Protein AF-A0A840UMP0-F1 (afdb_monomer)

Radius of gyration: 115.58 Å; Cα contacts (8 Å, |Δi|>4): 15; chains: 1; bounding box: 191×64×321 Å

InterPro domains:
  IPR007793 DivIVA [PF05103] (3-54)
  IPR007793 DivIVA [PF05103] (141-253)
  IPR007793 DivIVA [PTHR35794] (1-149)
  IPR019933 DivIVA domain [TIGR03544] (3-36)

Secondary structure (DSSP, 8-state):
----HHHHHT----EETTEE-HHHHHHHHHHHHHHHHHHHHHHHHHHHHHHHHHHHHHHHHHHHHHHHHHHHHHHHHHHHHHHHHHHHHHHHHHHHHHHHHHHHHHHHHHHHHHHHHHHHHHHHHHHHHHHHHHHHHHHHHHHHHHHHHHHHHHHHHHHHHHHHHHHHHHHHHHHHHHHHHHHHHHHHHHHHHHHHHHHHHHHHHHHHHHHHHHHHHHHHHHHHHHHHHHHHHHHHHHHHHHHHHHHHHHHHHHHHHHHHHHHTT-----------------------------------------

Organism: NCBI:txid1506996

Solvent-accessible surface area (backbone atoms only — not comparable to full-atom values): 17639 Å² total; per-residue (Å²): 134,82,84,44,77,64,58,64,71,70,64,83,76,61,75,47,100,92,43,66,36,65,66,60,55,47,54,50,49,51,50,51,48,51,53,50,46,53,52,50,51,48,52,51,51,53,49,52,49,51,52,52,52,50,52,50,50,51,51,52,50,55,50,49,54,51,48,53,51,50,53,48,52,55,48,52,51,51,50,51,52,48,56,53,48,52,53,50,53,51,52,52,50,51,50,52,51,51,51,53,50,54,50,54,50,50,55,49,52,51,52,52,52,52,53,51,49,55,50,49,55,52,50,51,53,49,51,52,54,51,50,51,51,51,53,50,52,52,50,54,52,50,53,55,49,52,51,51,52,49,53,51,50,50,53,52,50,52,53,49,53,50,52,52,52,51,50,55,51,50,53,52,51,51,49,50,52,53,49,53,52,49,51,51,52,51,50,52,50,50,50,53,51,50,50,51,51,50,52,51,50,50,49,49,50,54,50,52,50,49,51,50,51,49,51,52,49,50,53,51,49,52,51,50,50,52,51,50,53,51,60,60,44,49,58,58,52,50,50,52,52,51,50,49,53,49,50,54,49,49,54,50,47,53,52,52,50,50,53,52,59,62,62,76,73,70,85,89,90,85,88,84,89,80,89,80,88,84,93,78,85,90,85,88,84,82,83,88,78,92,83,82,86,86,82,88,88,80,86,80,88,81,88,84,90,134

pLDDT: mean 83.02, std 19.28, range [27.09, 97.12]

Mean predicted aligned error: 19.84 Å

Foldseek 3Di:
DADDPVNVVVDDFDADDPGGDPVRVVVVVVVVVVRVVVVVVVVVVVVVVVVVVVVVVVVVVVVVVVVVVVVVVVVVVVVVVVVVVVVVVVVVVVVVVVVVVVVVVVVVVVVVVVVVVVVVVVVVVVVVVVVVVVVVVVVVVVVVVVVVVVVVVVVVVVVVVVVVVVVVVVVVVVVVVVVVVVVVVVVVVVVVVVVVVVVVVVVVCVVVVVVVVVVVVVVVVVVVVVVVVVVVVVVVVVVVVVVVVVVVVVVVVVVVVVVVVVVVPDDDDDDDDDDDDDPPDPDDDDDDDDDDDDDDDDDDDDDDDD

Sequence (306 aa):
MSMTPQVIKDQEFQIKFRGYDAIEVKAYLDLLAEEFFELYEQNRVLAEDIEGLTVEKQTLESEREKLEKEIKSLRDELQQARTGAERKDDDLAALQQEIKELKSQLDGSRKETDLAKEVVDAVERRMKSEQEKAAMRLREEVEAVESRVAEEREQSGQLRLENEQLRQRLELLEQQHQELKKDEMDFKTAIVAAQKFSEDLRRRVEEETAELMEKARQDVELFRRKAHEELARLPIEIERLQNRRVEVREELKSLLSTYLQQLDTFPGSKDSESEGDLMELYQTIQLPDVGALPSEEIDTLNPDLS

Structure (mmCIF, N/CA/C/O backbone):
data_AF-A0A840UMP0-F1
#
_entry.id   AF-A0A840UMP0-F1
#
loop_
_atom_site.group_PDB
_atom_site.id
_atom_site.type_symbol
_atom_site.label_atom_id
_atom_site.label_alt_id
_atom_site.label_comp_id
_atom_site.label_asym_id
_atom_site.label_entity_id
_atom_site.label_seq_id
_atom_site.pdbx_PDB_ins_code
_atom_site.Cartn_x
_atom_site.Cartn_y
_atom_site.Cartn_z
_atom_site.occupancy
_atom_site.B_iso_or_equiv
_atom_site.auth_seq_id
_atom_site.auth_comp_id
_atom_site.auth_asym_id
_atom_site.auth_atom_id
_atom_site.pdbx_PDB_model_num
ATOM 1 N N . MET A 1 1 ? 83.687 7.058 -114.836 1.00 47.53 1 MET A N 1
ATOM 2 C CA . MET A 1 1 ? 83.761 8.522 -115.026 1.00 47.53 1 MET A CA 1
ATOM 3 C C . MET A 1 1 ? 82.692 8.836 -116.039 1.00 47.53 1 MET A C 1
ATOM 5 O O . MET A 1 1 ? 82.797 8.305 -117.126 1.00 47.53 1 MET A O 1
ATOM 9 N N . SER A 1 2 ? 81.653 9.568 -115.655 1.00 56.91 2 SER A N 1
ATOM 10 C CA . SER A 1 2 ? 80.465 9.772 -116.486 1.00 56.91 2 SER A CA 1
ATOM 11 C C . SER A 1 2 ? 80.734 10.793 -117.594 1.00 56.91 2 SER A C 1
ATOM 13 O O . SER A 1 2 ? 81.095 11.936 -117.283 1.00 56.91 2 SER A O 1
ATOM 15 N N . MET A 1 3 ? 80.533 10.406 -118.853 1.00 67.62 3 MET A N 1
ATOM 16 C CA . MET A 1 3 ? 80.271 11.299 -119.978 1.00 67.62 3 MET A CA 1
ATOM 17 C C . MET A 1 3 ? 79.196 12.294 -119.572 1.00 67.62 3 MET A C 1
ATOM 19 O O . MET A 1 3 ? 78.001 12.015 -119.493 1.00 67.62 3 MET A O 1
ATOM 23 N N . THR A 1 4 ? 79.638 13.512 -119.298 1.00 76.75 4 THR A N 1
ATOM 24 C CA . THR A 1 4 ? 78.706 14.617 -119.144 1.00 76.75 4 THR A CA 1
ATOM 25 C C . THR A 1 4 ? 78.211 15.032 -120.529 1.00 76.75 4 THR A C 1
ATOM 27 O O . THR A 1 4 ? 78.958 14.919 -121.506 1.00 76.75 4 THR A O 1
ATOM 30 N N . PRO A 1 5 ? 76.995 15.596 -120.638 1.00 78.56 5 PRO A N 1
ATOM 31 C CA . PRO A 1 5 ? 76.496 16.162 -121.894 1.00 78.56 5 PRO A CA 1
ATOM 32 C C . PRO A 1 5 ? 77.481 17.127 -122.575 1.00 78.56 5 PRO A C 1
ATOM 34 O O . PRO A 1 5 ? 77.480 17.264 -123.796 1.00 78.56 5 PRO A O 1
ATOM 37 N N . GLN A 1 6 ? 78.347 17.769 -121.784 1.00 78.50 6 GLN A N 1
ATOM 38 C CA . GLN A 1 6 ? 79.408 18.652 -122.252 1.00 78.50 6 GLN A CA 1
ATOM 39 C C . GLN A 1 6 ? 80.545 17.889 -122.954 1.00 78.50 6 GLN A C 1
ATOM 41 O O . GLN A 1 6 ? 80.917 18.249 -124.064 1.00 78.50 6 GLN A O 1
ATOM 46 N N . VAL A 1 7 ? 81.040 16.797 -122.358 1.00 81.00 7 VAL A N 1
ATOM 47 C CA . VAL A 1 7 ? 82.079 15.941 -122.966 1.00 81.00 7 VAL A CA 1
ATOM 48 C C . VAL A 1 7 ? 81.564 15.291 -124.251 1.00 81.00 7 VAL A C 1
ATOM 50 O O . VAL A 1 7 ? 82.326 15.117 -125.195 1.00 81.00 7 VAL A O 1
ATOM 53 N N . ILE A 1 8 ? 80.257 15.012 -124.328 1.00 80.56 8 ILE A N 1
ATOM 54 C CA . ILE A 1 8 ? 79.641 14.486 -125.549 1.00 80.56 8 ILE A CA 1
ATOM 55 C C . ILE A 1 8 ? 79.688 15.478 -126.703 1.00 80.56 8 ILE A C 1
ATOM 57 O O . ILE A 1 8 ? 79.963 15.122 -127.847 1.00 80.56 8 ILE A O 1
ATOM 61 N N . LYS A 1 9 ? 79.417 16.742 -126.393 1.00 80.44 9 LYS A N 1
ATOM 62 C CA . LYS A 1 9 ? 79.398 17.816 -127.377 1.00 80.44 9 LYS A CA 1
ATOM 63 C C . LYS A 1 9 ? 80.796 18.160 -127.895 1.00 80.44 9 LYS A C 1
ATOM 65 O O . LYS A 1 9 ? 80.930 18.510 -129.064 1.00 80.44 9 LYS A O 1
ATOM 70 N N . ASP A 1 10 ? 81.798 18.057 -127.031 1.00 83.75 10 ASP A N 1
ATOM 71 C CA . ASP A 1 10 ? 83.167 18.492 -127.304 1.00 83.75 10 ASP A CA 1
ATOM 72 C C . ASP A 1 10 ? 84.066 17.340 -127.834 1.00 83.75 10 ASP A C 1
ATOM 74 O O . ASP A 1 10 ? 85.280 17.502 -127.939 1.00 83.75 10 ASP A O 1
ATOM 78 N N . GLN A 1 11 ? 83.490 16.177 -128.185 1.00 80.56 11 GLN A N 1
ATOM 79 C CA . GLN A 1 11 ? 84.223 15.012 -128.703 1.00 80.56 11 GLN A CA 1
ATOM 80 C C . GLN A 1 11 ? 84.715 15.230 -130.147 1.00 80.56 11 GLN A C 1
ATOM 82 O O . GLN A 1 11 ? 83.926 15.373 -131.083 1.00 80.56 11 GLN A O 1
ATOM 87 N N . GLU A 1 12 ? 86.033 15.158 -130.344 1.00 80.88 12 GLU A N 1
ATOM 88 C CA . GLU A 1 12 ? 86.674 15.157 -131.663 1.00 80.88 12 GLU A CA 1
ATOM 89 C C . GLU A 1 12 ? 87.019 13.723 -132.109 1.00 80.88 12 GLU A C 1
ATOM 91 O O . GLU A 1 12 ? 87.358 12.870 -131.287 1.00 80.88 12 GLU A O 1
ATOM 96 N N . PHE A 1 13 ? 86.936 13.455 -133.416 1.00 83.81 13 PHE A N 1
ATOM 97 C CA . PHE A 1 13 ? 87.253 12.156 -134.029 1.00 83.81 13 PHE A CA 1
ATOM 98 C C . PHE A 1 13 ? 88.375 12.309 -135.056 1.00 83.81 13 PHE A C 1
ATOM 100 O O . PHE A 1 13 ? 88.411 13.287 -135.811 1.00 83.81 13 PHE A O 1
ATOM 107 N N . GLN A 1 14 ? 89.264 11.325 -135.153 1.00 78.38 14 GLN A N 1
ATOM 108 C CA . GLN A 1 14 ? 90.339 11.313 -136.140 1.00 78.38 14 GLN A CA 1
ATOM 109 C C . GLN A 1 14 ? 89.792 11.158 -137.567 1.00 78.38 14 GLN A C 1
ATOM 111 O O . GLN A 1 14 ? 88.807 10.464 -137.806 1.00 78.38 14 GLN A O 1
ATOM 116 N N . ILE A 1 15 ? 90.440 11.796 -138.548 1.00 76.62 15 ILE A N 1
ATOM 117 C CA . ILE A 1 15 ? 90.046 11.760 -139.968 1.00 76.62 15 ILE A CA 1
ATOM 118 C C . ILE A 1 15 ? 90.954 10.776 -140.722 1.00 76.62 15 ILE A C 1
ATOM 120 O O . ILE A 1 15 ? 92.174 10.932 -140.740 1.00 76.62 15 ILE A O 1
ATOM 124 N N . LYS A 1 16 ? 90.366 9.777 -141.388 1.00 73.31 16 LYS A N 1
ATOM 125 C CA . LYS A 1 16 ? 91.033 8.840 -142.311 1.00 73.31 16 LYS A CA 1
ATOM 126 C C . LYS A 1 16 ? 90.704 9.182 -143.772 1.00 73.31 16 LYS A C 1
ATOM 128 O O . LYS A 1 16 ? 89.950 10.112 -144.058 1.00 73.31 16 LYS A O 1
ATOM 133 N N . PHE A 1 17 ? 91.298 8.458 -144.730 1.00 60.81 17 PHE A N 1
ATOM 134 C CA . PHE A 1 17 ? 91.100 8.716 -146.163 1.00 60.81 17 PHE A CA 1
ATOM 135 C C . PHE A 1 17 ? 89.604 8.649 -146.510 1.00 60.81 17 PHE A C 1
ATOM 137 O O . PHE A 1 17 ? 89.034 7.561 -146.596 1.00 60.81 17 PHE A O 1
ATOM 144 N N . ARG A 1 18 ? 89.008 9.836 -146.723 1.00 64.19 18 ARG A N 1
ATOM 145 C CA . ARG A 1 18 ? 87.606 10.088 -147.105 1.00 64.19 18 ARG A CA 1
ATOM 146 C C . ARG A 1 18 ? 86.559 10.181 -145.968 1.00 64.19 18 ARG A C 1
ATOM 148 O O . ARG A 1 18 ? 85.373 10.150 -146.283 1.00 64.19 18 ARG A O 1
ATOM 155 N N . GLY A 1 19 ? 86.941 10.374 -144.696 1.00 78.88 19 GLY A N 1
ATOM 156 C CA . GLY A 1 19 ? 85.983 10.659 -143.603 1.00 78.88 19 GLY A CA 1
ATOM 157 C C . GLY A 1 19 ? 86.526 10.430 -142.185 1.00 78.88 19 GLY A C 1
ATOM 158 O O . GLY A 1 19 ? 87.699 10.110 -142.027 1.00 78.88 19 GLY A O 1
ATOM 159 N N . TYR A 1 20 ? 85.684 10.586 -141.157 1.00 81.50 20 TYR A N 1
ATOM 160 C CA . TYR A 1 20 ? 86.039 10.238 -139.771 1.00 81.50 20 TYR A CA 1
ATOM 161 C C . TYR A 1 20 ? 86.350 8.744 -139.620 1.00 81.50 20 TYR A C 1
ATOM 163 O O . TYR A 1 20 ? 85.833 7.908 -140.366 1.00 81.50 20 TYR A O 1
ATOM 171 N N . ASP A 1 21 ? 87.199 8.405 -138.653 1.00 83.56 21 ASP A N 1
ATOM 172 C CA . ASP A 1 21 ? 87.535 7.031 -138.321 1.00 83.56 21 ASP A CA 1
ATOM 173 C C . ASP A 1 21 ? 86.304 6.308 -137.775 1.00 83.56 21 ASP A C 1
ATOM 175 O O . ASP A 1 21 ? 85.913 6.464 -136.620 1.00 83.56 21 ASP A O 1
ATOM 179 N N . ALA A 1 22 ? 85.695 5.484 -138.626 1.00 80.44 22 ALA A N 1
ATOM 180 C CA . ALA A 1 22 ? 84.500 4.728 -138.287 1.00 80.44 22 ALA A CA 1
ATOM 181 C C . ALA A 1 22 ? 84.694 3.820 -137.059 1.00 80.44 22 ALA A C 1
ATOM 183 O O . ALA A 1 22 ? 83.716 3.521 -136.382 1.00 80.44 22 ALA A O 1
ATOM 184 N N . ILE A 1 23 ? 85.926 3.387 -136.761 1.00 82.81 23 ILE A N 1
ATOM 185 C CA . ILE A 1 23 ? 86.214 2.553 -135.585 1.00 82.81 23 ILE A CA 1
ATOM 186 C C . ILE A 1 23 ? 86.120 3.388 -134.303 1.00 82.81 23 ILE A C 1
ATOM 188 O O . ILE A 1 23 ? 85.485 2.955 -133.347 1.00 82.81 23 ILE A O 1
ATOM 192 N N . GLU A 1 24 ? 86.704 4.588 -134.297 1.00 82.94 24 GLU A N 1
ATOM 193 C CA . GLU A 1 24 ? 86.696 5.501 -133.148 1.00 82.94 24 GLU A CA 1
ATOM 194 C C . GLU A 1 24 ? 85.295 6.064 -132.885 1.00 82.94 24 GLU A C 1
ATOM 196 O O . GLU A 1 24 ? 84.822 6.032 -131.752 1.00 82.94 24 GLU A O 1
ATOM 201 N N . VAL A 1 25 ? 84.588 6.486 -133.942 1.00 84.94 25 VAL A N 1
ATOM 202 C CA . VAL A 1 25 ? 83.187 6.930 -133.847 1.00 84.94 25 VAL A CA 1
ATOM 203 C C . VAL A 1 25 ? 82.305 5.817 -133.293 1.00 84.94 25 VAL A C 1
ATOM 205 O O . VAL A 1 25 ? 81.471 6.071 -132.430 1.00 84.94 25 VAL A O 1
ATOM 208 N N . LYS A 1 26 ? 82.492 4.576 -133.757 1.00 84.38 26 LYS A N 1
ATOM 209 C CA . LYS A 1 26 ? 81.722 3.437 -133.260 1.00 84.38 26 LYS A CA 1
ATOM 210 C C . LYS A 1 26 ? 82.044 3.127 -131.798 1.00 84.38 26 LYS A C 1
ATOM 212 O O . LYS A 1 26 ? 81.113 2.992 -131.025 1.00 84.38 26 LYS A O 1
ATOM 217 N N . ALA A 1 27 ? 83.319 3.093 -131.408 1.00 84.56 27 ALA A N 1
ATOM 218 C CA . ALA A 1 27 ? 83.715 2.867 -130.016 1.00 84.56 27 ALA A CA 1
ATOM 219 C C . ALA A 1 27 ? 83.155 3.943 -129.069 1.00 84.56 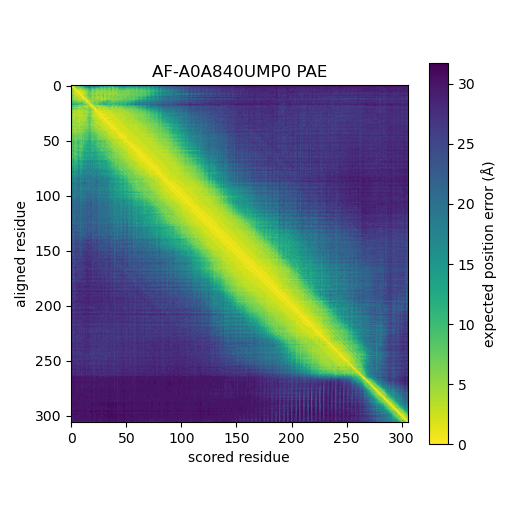27 ALA A C 1
ATOM 221 O O . ALA A 1 27 ? 82.718 3.636 -127.965 1.00 84.56 27 ALA A O 1
ATOM 222 N N . TYR A 1 28 ? 83.127 5.199 -129.517 1.00 85.31 28 TYR A N 1
ATOM 223 C CA . TYR A 1 28 ? 82.523 6.297 -128.773 1.00 85.31 28 TYR A CA 1
ATOM 224 C C . TYR A 1 28 ? 80.995 6.189 -128.691 1.00 85.31 28 TYR A C 1
ATOM 226 O O . TYR A 1 28 ? 80.429 6.415 -127.629 1.00 85.31 28 TYR A O 1
ATOM 234 N N . LEU A 1 29 ? 80.316 5.844 -129.790 1.00 84.88 29 LEU A N 1
ATOM 235 C CA . LEU A 1 29 ? 78.869 5.610 -129.788 1.00 84.88 29 LEU A CA 1
ATOM 236 C C . LEU A 1 29 ? 78.485 4.391 -128.943 1.00 84.88 29 LEU A C 1
ATOM 238 O O . LEU A 1 29 ? 77.440 4.430 -128.304 1.00 84.88 29 LEU A O 1
ATOM 242 N N . ASP A 1 30 ? 79.318 3.349 -128.918 1.00 86.94 30 ASP A N 1
ATOM 243 C CA . ASP A 1 30 ? 79.144 2.180 -128.055 1.00 86.94 30 ASP A CA 1
ATOM 244 C C . ASP A 1 30 ? 79.276 2.603 -126.576 1.00 86.94 30 ASP A C 1
ATOM 246 O O . ASP A 1 30 ? 78.384 2.310 -125.786 1.00 86.94 30 ASP A O 1
ATOM 250 N N . LEU A 1 31 ? 80.291 3.406 -126.220 1.00 87.00 31 LEU A N 1
ATOM 251 C CA . LEU A 1 31 ? 80.439 3.985 -124.874 1.00 87.00 31 LEU A CA 1
ATOM 252 C C . LEU A 1 31 ? 79.267 4.911 -124.499 1.00 87.00 31 LEU A C 1
ATOM 254 O O . LEU A 1 31 ? 78.731 4.831 -123.399 1.00 87.00 31 LEU A O 1
ATOM 258 N N . LEU A 1 32 ? 78.841 5.787 -125.414 1.00 87.75 32 LEU A N 1
ATOM 259 C CA . LEU A 1 32 ? 77.691 6.674 -125.221 1.00 87.75 32 LEU A CA 1
ATOM 260 C C . LEU A 1 32 ? 76.404 5.868 -125.006 1.00 87.75 32 LEU A C 1
ATOM 262 O O . LEU A 1 32 ? 75.577 6.237 -124.178 1.00 87.75 32 LEU A O 1
ATOM 266 N N . ALA A 1 33 ? 76.221 4.786 -125.764 1.00 86.19 33 ALA A N 1
ATOM 267 C CA . ALA A 1 33 ? 75.078 3.898 -125.625 1.00 86.19 33 ALA A CA 1
ATOM 268 C C . ALA A 1 33 ? 75.108 3.153 -124.285 1.00 86.19 33 ALA A C 1
ATOM 270 O O . ALA A 1 33 ? 74.058 3.047 -123.655 1.00 86.19 33 ALA A O 1
ATOM 271 N N . GLU A 1 34 ? 76.279 2.693 -123.832 1.00 88.50 34 GLU A N 1
ATOM 272 C CA . GLU A 1 34 ? 76.468 2.104 -122.501 1.00 88.50 34 GLU A CA 1
ATOM 273 C C . GLU A 1 34 ? 76.104 3.105 -121.397 1.00 88.50 34 GLU A C 1
ATOM 275 O O . GLU A 1 34 ? 75.269 2.803 -120.550 1.00 88.50 34 GLU A O 1
ATOM 280 N N . GLU A 1 35 ? 76.626 4.331 -121.446 1.00 87.00 35 GLU A N 1
ATOM 281 C CA . GLU A 1 35 ? 76.328 5.350 -120.434 1.00 87.00 35 GLU A CA 1
ATOM 282 C C . GLU A 1 35 ? 74.873 5.844 -120.474 1.00 87.00 35 GLU A C 1
ATOM 284 O O . GLU A 1 35 ? 74.258 6.084 -119.433 1.00 87.00 35 GLU A O 1
ATOM 289 N N . PHE A 1 36 ? 74.284 5.979 -121.665 1.00 86.75 36 PHE A N 1
ATOM 290 C CA . PHE A 1 36 ? 72.869 6.316 -121.807 1.00 86.75 36 PHE A CA 1
ATOM 291 C C . PHE A 1 36 ? 71.976 5.187 -121.287 1.00 86.75 36 PHE A C 1
ATOM 293 O O . PHE A 1 36 ? 70.954 5.458 -120.657 1.00 86.75 36 PHE A O 1
ATOM 300 N N . PHE A 1 37 ? 72.366 3.930 -121.514 1.00 88.44 37 PHE A N 1
ATOM 301 C CA . PHE A 1 37 ? 71.696 2.769 -120.944 1.00 88.44 37 PHE A CA 1
ATOM 302 C C . PHE A 1 37 ? 71.803 2.766 -119.416 1.00 88.44 37 PHE A C 1
ATOM 304 O O . PHE A 1 37 ? 70.779 2.623 -118.754 1.00 88.44 37 PHE A O 1
ATOM 311 N N . GLU A 1 38 ? 72.990 3.005 -118.850 1.00 88.44 38 GLU A N 1
ATOM 312 C CA . GLU A 1 38 ? 73.177 3.134 -117.401 1.00 88.44 38 GLU A CA 1
ATOM 313 C C . GLU A 1 38 ? 72.301 4.247 -116.813 1.00 88.44 38 GLU A C 1
ATOM 315 O O . GLU A 1 38 ? 71.640 4.034 -115.800 1.00 88.44 38 GLU A O 1
ATOM 320 N N . LEU A 1 39 ? 72.232 5.414 -117.458 1.00 88.25 39 LEU A N 1
ATOM 321 C CA . LEU A 1 39 ? 71.410 6.536 -116.999 1.00 88.25 39 LEU A CA 1
ATOM 322 C C . LEU A 1 39 ? 69.904 6.266 -117.146 1.00 88.25 39 LEU A C 1
ATOM 324 O O . LEU A 1 39 ? 69.110 6.693 -116.304 1.00 88.25 39 LEU A O 1
ATOM 328 N N . TYR A 1 40 ? 69.485 5.574 -118.205 1.00 89.44 40 TYR A N 1
ATOM 329 C CA . TYR A 1 40 ? 68.092 5.166 -118.390 1.00 89.44 40 TYR A CA 1
ATOM 330 C C . TYR A 1 40 ? 67.682 4.129 -117.343 1.00 89.44 40 TYR A C 1
ATOM 332 O O . TYR A 1 40 ? 66.631 4.268 -116.720 1.00 89.44 40 TYR A O 1
ATOM 340 N N . GLU A 1 41 ? 68.537 3.138 -117.100 1.00 91.12 41 GLU A N 1
ATOM 341 C CA . GLU A 1 41 ? 68.311 2.107 -116.095 1.00 91.12 41 GLU A CA 1
ATOM 342 C C . GLU A 1 41 ? 68.317 2.701 -114.682 1.00 91.12 41 GLU A C 1
ATOM 344 O O . GLU A 1 41 ? 67.433 2.397 -113.888 1.00 91.12 41 GLU A O 1
ATOM 349 N N . GLN A 1 42 ? 69.221 3.640 -114.383 1.00 91.88 42 GLN A N 1
ATOM 350 C CA . GLN A 1 42 ? 69.199 4.399 -113.130 1.00 91.88 42 GLN A CA 1
ATOM 351 C C . GLN A 1 42 ? 67.911 5.210 -112.971 1.00 91.88 42 GLN A C 1
ATOM 353 O O . GLN A 1 42 ? 67.325 5.194 -111.896 1.00 91.88 42 GLN A O 1
ATOM 358 N N . ASN A 1 43 ? 67.429 5.893 -114.016 1.00 90.50 43 ASN A N 1
ATOM 359 C CA . ASN A 1 43 ? 66.143 6.596 -113.953 1.00 90.50 43 ASN A CA 1
ATOM 360 C C . ASN A 1 43 ? 64.968 5.636 -113.745 1.00 90.50 43 ASN A C 1
ATOM 362 O O . ASN A 1 43 ? 64.035 5.981 -113.026 1.00 90.50 43 ASN A O 1
ATOM 366 N N . ARG A 1 44 ? 65.008 4.442 -114.351 1.00 93.00 44 ARG A N 1
ATOM 367 C CA . ARG A 1 44 ? 63.993 3.399 -114.156 1.00 93.00 44 ARG A CA 1
ATOM 368 C C . ARG A 1 44 ? 63.979 2.916 -112.707 1.00 93.00 44 ARG A C 1
ATOM 370 O O . ARG A 1 44 ? 62.922 2.930 -112.089 1.00 93.00 44 ARG A O 1
ATOM 377 N N . VAL A 1 45 ? 65.144 2.568 -112.158 1.00 93.44 45 VAL A N 1
ATOM 378 C CA . VAL A 1 45 ? 65.292 2.133 -110.759 1.00 93.44 45 VAL A CA 1
ATOM 379 C C . VAL A 1 45 ? 64.879 3.244 -109.796 1.00 93.44 45 VAL A C 1
ATOM 381 O O . VAL A 1 45 ? 64.096 2.999 -108.890 1.00 93.44 45 VAL A O 1
ATOM 384 N N . LEU A 1 46 ? 65.314 4.486 -110.025 1.00 92.12 46 LEU A N 1
ATOM 385 C CA . LEU A 1 46 ? 64.908 5.626 -109.200 1.00 92.12 46 LEU A CA 1
ATOM 386 C C . LEU A 1 46 ? 63.399 5.888 -109.273 1.00 92.12 46 LEU A C 1
ATOM 388 O O . LEU A 1 46 ? 62.806 6.271 -108.269 1.00 92.12 46 LEU A O 1
ATOM 392 N N . ALA A 1 47 ? 62.766 5.702 -110.433 1.00 92.25 47 ALA A N 1
ATOM 393 C CA . ALA A 1 47 ? 61.318 5.829 -110.566 1.00 92.25 47 ALA A CA 1
ATOM 394 C C . ALA A 1 47 ? 60.579 4.722 -109.799 1.00 92.25 47 ALA A C 1
ATOM 396 O O . ALA A 1 47 ? 59.614 5.026 -109.100 1.00 92.25 47 ALA A O 1
ATOM 397 N N . GLU A 1 48 ? 61.056 3.477 -109.880 1.00 92.94 48 GLU A N 1
ATOM 398 C CA . GLU A 1 48 ? 60.530 2.345 -109.105 1.00 92.94 48 GLU A CA 1
ATOM 399 C C . GLU A 1 48 ? 60.715 2.561 -107.593 1.00 92.94 48 GLU A C 1
ATOM 401 O O . GLU A 1 48 ? 59.778 2.346 -106.826 1.00 92.94 48 GLU A O 1
ATOM 406 N N . ASP A 1 49 ? 61.870 3.073 -107.160 1.00 94.19 49 ASP A N 1
ATOM 407 C CA . ASP A 1 49 ? 62.139 3.422 -105.762 1.00 94.19 49 ASP A CA 1
ATOM 408 C C . ASP A 1 49 ? 61.232 4.563 -105.283 1.00 94.19 49 ASP A C 1
ATOM 410 O O . ASP A 1 49 ? 60.690 4.503 -104.180 1.00 94.19 49 ASP A O 1
ATOM 414 N N . ILE A 1 50 ? 61.024 5.601 -106.103 1.00 92.62 50 ILE A N 1
ATOM 415 C CA . ILE A 1 50 ? 60.086 6.689 -105.792 1.00 92.62 50 ILE A CA 1
ATOM 416 C C . ILE A 1 50 ? 58.669 6.135 -105.662 1.00 92.62 50 ILE A C 1
ATOM 418 O O . ILE A 1 50 ? 57.977 6.478 -104.706 1.00 92.62 50 ILE A O 1
ATOM 422 N N . GLU A 1 51 ? 58.232 5.276 -106.582 1.00 93.00 51 GLU A N 1
ATOM 423 C CA . GLU A 1 51 ? 56.912 4.654 -106.516 1.00 93.00 51 GLU A CA 1
ATOM 424 C C . GLU A 1 51 ? 56.771 3.806 -105.241 1.00 93.00 51 GLU A C 1
ATOM 426 O O . GLU A 1 51 ? 55.831 4.013 -104.467 1.00 93.00 51 GLU A O 1
ATOM 431 N N . GLY A 1 52 ? 57.751 2.952 -104.937 1.00 93.00 52 GLY A N 1
ATOM 432 C CA . GLY A 1 52 ? 57.792 2.152 -103.712 1.00 93.00 52 GLY A CA 1
ATOM 433 C C . GLY A 1 52 ? 57.734 3.006 -102.443 1.00 93.00 52 GLY A C 1
ATOM 434 O O . GLY A 1 52 ? 56.873 2.787 -101.588 1.00 93.00 52 GLY A O 1
ATOM 435 N N . LEU A 1 53 ? 58.571 4.043 -102.358 1.00 92.75 53 LEU A N 1
ATOM 436 C CA . LEU A 1 53 ? 58.588 4.988 -101.238 1.00 92.75 53 LEU A CA 1
ATOM 437 C C . LEU A 1 53 ? 57.276 5.773 -101.120 1.00 92.75 53 LEU A C 1
ATOM 439 O O . LEU A 1 53 ? 56.845 6.088 -100.010 1.00 92.75 53 LEU A O 1
ATOM 443 N N . THR A 1 54 ? 56.612 6.098 -102.234 1.00 91.75 54 THR A N 1
ATOM 444 C CA . THR A 1 54 ? 55.310 6.782 -102.189 1.00 91.75 54 THR A CA 1
ATOM 445 C C . THR A 1 54 ? 54.203 5.882 -101.654 1.00 91.75 54 THR A C 1
ATOM 447 O O . THR A 1 54 ? 53.397 6.348 -100.847 1.00 91.75 54 THR A O 1
ATOM 450 N N . VAL A 1 55 ? 54.183 4.603 -102.038 1.00 94.44 55 VAL A N 1
ATOM 451 C CA . VAL A 1 55 ? 53.229 3.624 -101.503 1.00 94.44 55 VAL A CA 1
ATOM 452 C C . VAL A 1 55 ? 53.497 3.380 -100.021 1.00 94.44 55 VAL A C 1
ATOM 454 O O . VAL A 1 55 ? 52.568 3.447 -99.217 1.00 94.44 55 VAL A O 1
ATOM 457 N N . GLU A 1 56 ? 54.757 3.179 -99.630 1.00 94.69 56 GLU A N 1
ATOM 458 C CA . GLU A 1 56 ? 55.137 3.012 -98.225 1.00 94.69 56 GLU A CA 1
ATOM 459 C C . GLU A 1 56 ? 54.699 4.226 -97.394 1.00 94.69 56 GLU A C 1
ATOM 461 O O . GLU A 1 56 ? 53.998 4.080 -96.391 1.00 94.69 56 GLU A O 1
ATOM 466 N N . LYS A 1 57 ? 54.989 5.444 -97.862 1.00 94.38 57 LYS A N 1
ATOM 467 C CA . LYS A 1 57 ? 54.533 6.675 -97.209 1.00 94.38 57 LYS A CA 1
ATOM 468 C C . LYS A 1 57 ? 53.009 6.720 -97.048 1.00 94.38 57 LYS A C 1
ATOM 470 O O . LYS A 1 57 ? 52.539 7.061 -95.966 1.00 94.38 57 LYS A O 1
ATOM 475 N N . GLN A 1 58 ? 52.240 6.364 -98.078 1.00 93.88 58 GLN A N 1
ATOM 476 C CA . GLN A 1 58 ? 50.774 6.331 -97.998 1.00 93.88 58 GLN A CA 1
ATOM 477 C C . GLN A 1 58 ? 50.274 5.299 -96.981 1.00 93.88 58 GLN A C 1
ATOM 479 O O . GLN A 1 58 ? 49.351 5.584 -96.214 1.00 93.88 58 GLN A O 1
ATOM 484 N N . THR A 1 59 ? 50.883 4.110 -96.941 1.00 93.50 59 THR A N 1
ATOM 485 C CA . THR A 1 59 ? 50.524 3.088 -95.948 1.00 93.50 59 THR A CA 1
ATOM 486 C C . THR A 1 59 ? 50.797 3.575 -94.529 1.00 93.50 59 THR A C 1
ATOM 488 O O . THR A 1 59 ? 49.885 3.534 -93.700 1.00 93.50 59 THR A O 1
ATOM 491 N N . LEU A 1 60 ? 51.976 4.155 -94.281 1.00 94.19 60 LEU A N 1
ATOM 492 C CA . LEU A 1 60 ? 52.353 4.726 -92.989 1.00 94.19 60 LEU A CA 1
ATOM 493 C C . LEU A 1 60 ? 51.460 5.904 -92.587 1.00 94.19 60 LEU A C 1
ATOM 495 O O . LEU A 1 60 ? 51.092 6.016 -91.422 1.00 94.19 60 LEU A O 1
ATOM 499 N N . GLU A 1 61 ? 51.064 6.770 -93.523 1.00 93.19 61 GLU A N 1
ATOM 500 C CA . GLU A 1 61 ? 50.106 7.851 -93.259 1.00 93.19 61 GLU A CA 1
ATOM 501 C C . GLU A 1 61 ? 48.736 7.294 -92.850 1.00 93.19 61 GLU A C 1
ATOM 503 O O . GLU A 1 61 ? 48.162 7.746 -91.859 1.00 93.19 61 GLU A O 1
ATOM 508 N N . SER A 1 62 ? 48.245 6.260 -93.541 1.00 93.31 62 SER A N 1
ATOM 509 C CA . SER A 1 62 ? 46.971 5.616 -93.200 1.00 93.31 62 SER A CA 1
ATOM 510 C C . SER A 1 62 ? 47.001 4.927 -91.830 1.00 93.31 62 SER A C 1
ATOM 512 O O . SER A 1 62 ? 46.015 4.959 -91.089 1.00 93.31 62 SER A O 1
ATOM 514 N N . GLU A 1 63 ? 48.128 4.311 -91.468 1.00 94.12 63 GLU A N 1
ATOM 515 C CA . GLU A 1 63 ? 48.337 3.704 -90.154 1.00 94.12 63 GLU A CA 1
ATOM 516 C C . GLU A 1 63 ? 48.450 4.772 -89.067 1.00 94.12 63 GLU A C 1
ATOM 518 O O . GLU A 1 63 ? 47.802 4.651 -88.026 1.00 94.12 63 GLU A O 1
ATOM 523 N N . ARG A 1 64 ? 49.180 5.862 -89.331 1.00 95.06 64 ARG A N 1
ATOM 524 C CA . ARG A 1 64 ? 49.287 7.007 -88.421 1.00 95.06 64 ARG A CA 1
ATOM 525 C C . ARG A 1 64 ? 47.916 7.606 -88.128 1.00 95.06 64 ARG A C 1
ATOM 527 O O . ARG A 1 64 ? 47.602 7.835 -86.966 1.00 95.06 64 ARG A O 1
ATOM 534 N N . GLU A 1 65 ? 47.070 7.795 -89.139 1.00 94.62 65 GLU A N 1
ATOM 535 C CA . GLU A 1 65 ? 45.706 8.303 -88.947 1.00 94.62 65 GLU A CA 1
ATOM 536 C C . GLU A 1 65 ? 44.827 7.363 -88.109 1.00 94.62 65 GLU A C 1
ATOM 538 O O . GLU A 1 65 ? 44.018 7.826 -87.298 1.00 94.62 65 GLU A O 1
ATOM 543 N N . LYS A 1 66 ? 44.958 6.042 -88.292 1.00 94.56 66 LYS A N 1
ATOM 544 C CA . LYS A 1 66 ? 44.239 5.053 -87.471 1.00 94.56 66 LYS A CA 1
ATOM 545 C C . LYS A 1 66 ? 44.691 5.129 -86.015 1.00 94.56 66 LYS A C 1
ATOM 547 O O . LYS A 1 66 ? 43.842 5.235 -85.132 1.00 94.56 66 LYS A O 1
ATOM 552 N N . LEU A 1 67 ? 46.003 5.159 -85.783 1.00 94.38 67 LEU A N 1
ATOM 553 C CA . LEU A 1 67 ? 46.582 5.282 -84.446 1.00 94.38 67 LEU A CA 1
ATOM 554 C C . LEU A 1 67 ? 46.214 6.614 -83.785 1.00 94.38 67 LEU A C 1
ATOM 556 O O . LEU A 1 67 ? 45.888 6.638 -82.606 1.00 94.38 67 LEU A O 1
ATOM 560 N N . GLU A 1 68 ? 46.198 7.724 -84.523 1.00 93.25 68 GLU A N 1
ATOM 561 C CA . GLU A 1 68 ? 45.771 9.027 -83.999 1.00 93.25 68 GLU A CA 1
ATOM 562 C C . GLU A 1 68 ? 44.304 9.006 -83.542 1.00 93.25 68 GLU A C 1
ATOM 564 O O . GLU A 1 68 ? 43.980 9.538 -82.475 1.00 93.25 68 GLU A O 1
ATOM 569 N N . LYS A 1 69 ? 43.414 8.367 -84.315 1.00 94.06 69 LYS A N 1
ATOM 570 C CA . LYS A 1 69 ? 42.003 8.191 -83.933 1.00 94.06 69 LYS A CA 1
ATOM 571 C C . LYS A 1 69 ? 41.859 7.312 -82.694 1.00 94.06 69 LYS A C 1
ATOM 573 O O . LYS A 1 69 ? 41.100 7.676 -81.800 1.00 94.06 69 LYS A O 1
ATOM 578 N N . GLU A 1 70 ? 42.600 6.211 -82.626 1.00 95.38 70 GLU A N 1
ATOM 579 C CA . GLU A 1 70 ? 42.589 5.291 -81.485 1.00 95.38 70 GLU A CA 1
ATOM 580 C C . GLU A 1 70 ? 43.157 5.944 -80.215 1.00 95.38 70 GLU A C 1
ATOM 582 O O . GLU A 1 70 ? 42.553 5.875 -79.147 1.00 95.38 70 GLU A O 1
ATOM 587 N N . ILE A 1 71 ? 44.263 6.686 -80.322 1.00 94.69 71 ILE A N 1
ATOM 588 C CA . ILE A 1 71 ? 44.824 7.472 -79.213 1.00 94.69 71 ILE A CA 1
ATOM 589 C C . ILE A 1 71 ? 43.808 8.506 -78.721 1.00 94.69 71 ILE A C 1
ATOM 591 O O . ILE A 1 71 ? 43.689 8.730 -77.515 1.00 94.69 71 ILE A O 1
ATOM 595 N N . LYS A 1 72 ? 43.070 9.149 -79.634 1.00 94.94 72 LYS A N 1
ATOM 596 C CA . LYS A 1 72 ? 42.042 10.122 -79.265 1.00 94.94 72 LYS A CA 1
ATOM 597 C C . LY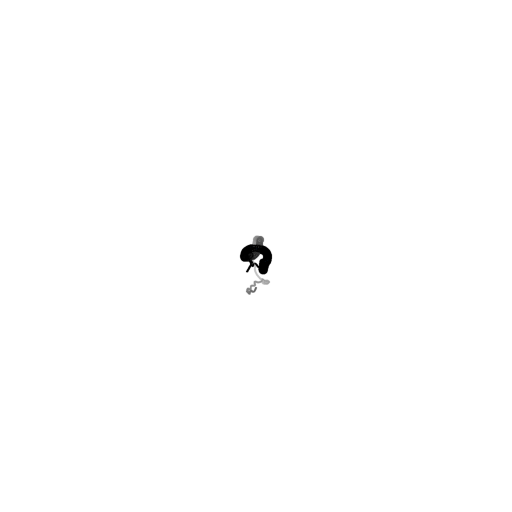S A 1 72 ? 40.872 9.462 -78.533 1.00 94.94 72 LYS A C 1
ATOM 599 O O . LYS A 1 72 ? 40.496 9.966 -77.479 1.00 94.94 72 LYS A O 1
ATOM 604 N N . SER A 1 73 ? 40.343 8.341 -79.029 1.00 95.19 73 SER A N 1
ATOM 605 C CA . SER A 1 73 ? 39.252 7.630 -78.346 1.00 95.19 73 SER A CA 1
ATOM 606 C C . SER A 1 73 ? 39.683 7.114 -76.975 1.00 95.19 73 SER A C 1
ATOM 608 O O . SER A 1 73 ? 38.973 7.334 -75.999 1.00 95.19 73 SER A O 1
ATOM 610 N N . LEU A 1 74 ? 40.883 6.534 -76.867 1.00 94.56 74 LEU A N 1
ATOM 611 C CA . LEU A 1 74 ? 41.439 6.085 -75.588 1.00 94.56 74 LEU A CA 1
ATOM 612 C C . LEU A 1 74 ? 41.630 7.246 -74.604 1.00 94.56 74 LEU A C 1
ATOM 614 O O . LEU A 1 74 ? 41.395 7.094 -73.406 1.00 94.56 74 LEU A O 1
ATOM 618 N N . ARG A 1 75 ? 42.037 8.425 -75.088 1.00 94.31 75 ARG A N 1
ATOM 619 C CA . ARG A 1 75 ? 42.159 9.626 -74.252 1.00 94.31 75 ARG A CA 1
ATOM 620 C C . ARG A 1 75 ? 40.796 10.105 -73.752 1.00 94.31 75 ARG A C 1
ATOM 622 O O . ARG A 1 75 ? 40.692 10.448 -72.575 1.00 94.31 75 ARG A O 1
ATOM 629 N N . ASP A 1 76 ? 39.780 10.114 -74.612 1.00 94.75 76 ASP A N 1
ATOM 630 C CA . ASP A 1 76 ? 38.418 10.510 -74.246 1.00 94.75 76 ASP A CA 1
ATOM 631 C C . ASP A 1 76 ? 37.812 9.523 -73.228 1.00 94.75 76 ASP A C 1
ATOM 633 O O . ASP A 1 76 ? 37.240 9.948 -72.222 1.00 94.75 76 ASP A O 1
ATOM 637 N N . GLU A 1 77 ? 38.010 8.215 -73.419 1.00 95.38 77 GLU A N 1
ATOM 638 C CA . GLU A 1 77 ? 37.612 7.170 -72.465 1.00 95.38 77 GLU A CA 1
ATOM 639 C C . GLU A 1 77 ? 38.323 7.324 -71.116 1.00 95.38 77 GLU A C 1
ATOM 641 O O . GLU A 1 77 ? 37.683 7.280 -70.062 1.00 95.38 77 GLU A O 1
ATOM 646 N N . LEU A 1 78 ? 39.636 7.571 -71.127 1.00 94.62 78 LEU A N 1
ATOM 647 C CA . LEU A 1 78 ? 40.416 7.792 -69.910 1.00 94.62 78 LEU A CA 1
ATOM 648 C C . LEU A 1 78 ? 39.968 9.061 -69.176 1.00 94.62 78 LEU A C 1
ATOM 650 O O . LEU A 1 78 ? 39.892 9.069 -67.946 1.00 94.62 78 LEU A O 1
ATOM 654 N N . GLN A 1 79 ? 39.630 10.126 -69.906 1.00 94.19 79 GLN A N 1
ATOM 655 C CA . GLN A 1 79 ? 39.088 11.348 -69.319 1.00 94.19 79 GLN A CA 1
ATOM 656 C C . GLN A 1 79 ? 37.711 11.101 -68.688 1.00 94.19 79 GLN A C 1
ATOM 658 O O . GLN A 1 79 ? 37.475 11.532 -67.558 1.00 94.19 79 GLN A O 1
ATOM 663 N N . GLN A 1 80 ? 36.821 10.368 -69.360 1.00 94.00 80 GLN A N 1
ATOM 664 C CA . GLN A 1 80 ? 35.524 9.992 -68.794 1.00 94.00 80 GLN A CA 1
ATOM 665 C C . GLN A 1 80 ? 35.688 9.130 -67.539 1.00 94.00 80 GLN A C 1
ATOM 667 O O . GLN A 1 80 ? 35.091 9.443 -66.508 1.00 94.00 80 GLN A O 1
ATOM 672 N N . ALA A 1 81 ? 36.549 8.110 -67.582 1.00 93.38 81 ALA A N 1
ATOM 673 C CA . ALA A 1 81 ? 36.853 7.263 -66.433 1.00 93.38 81 ALA A CA 1
ATOM 674 C C . ALA A 1 81 ? 37.405 8.077 -65.254 1.00 93.38 81 ALA A C 1
ATOM 676 O O . ALA A 1 81 ? 36.982 7.866 -64.118 1.00 93.38 81 ALA A O 1
ATOM 677 N N . ARG A 1 82 ? 38.279 9.056 -65.521 1.00 93.44 82 ARG A N 1
ATOM 678 C CA . ARG A 1 82 ? 38.817 9.964 -64.503 1.00 93.44 82 ARG A CA 1
ATOM 679 C C . ARG A 1 82 ? 37.728 10.821 -63.861 1.00 93.44 82 ARG A C 1
ATOM 681 O O . ARG A 1 82 ? 37.627 10.837 -62.642 1.00 93.44 82 ARG A O 1
ATOM 688 N N . THR A 1 83 ? 36.873 11.466 -64.657 1.00 92.44 83 THR A N 1
ATOM 689 C CA . THR A 1 83 ? 35.754 12.258 -64.106 1.00 92.44 83 THR A CA 1
ATOM 690 C C . THR A 1 83 ? 34.750 11.392 -63.339 1.00 92.44 83 THR A C 1
ATOM 692 O O . THR A 1 83 ? 34.173 11.835 -62.350 1.00 92.44 83 THR A O 1
ATOM 695 N N . GLY A 1 84 ? 34.547 10.141 -63.764 1.00 93.31 84 GLY A N 1
ATOM 696 C CA . GLY A 1 84 ? 33.719 9.174 -63.049 1.00 93.31 84 GLY A CA 1
ATOM 697 C C . GLY A 1 84 ? 34.340 8.713 -61.729 1.00 93.31 84 GLY A C 1
ATOM 698 O O . GLY A 1 84 ? 33.604 8.482 -60.774 1.00 93.31 84 GLY A O 1
ATOM 699 N N . ALA A 1 85 ? 35.668 8.590 -61.662 1.00 91.69 85 ALA A N 1
ATOM 700 C CA . ALA A 1 85 ? 36.392 8.292 -60.429 1.00 91.69 85 ALA A CA 1
ATOM 701 C C . ALA A 1 85 ? 36.319 9.466 -59.442 1.00 91.69 85 ALA A C 1
ATOM 703 O O . ALA A 1 85 ? 35.932 9.251 -58.302 1.00 91.69 85 ALA A O 1
ATOM 704 N N . GLU A 1 86 ? 36.556 10.698 -59.905 1.00 91.88 86 GLU A N 1
ATOM 705 C CA . GLU A 1 86 ? 36.458 11.913 -59.078 1.00 91.88 86 GLU A CA 1
ATOM 706 C C . GLU A 1 86 ? 35.060 12.055 -58.445 1.00 91.88 86 GLU A C 1
ATOM 708 O O . GLU A 1 86 ? 34.947 12.253 -57.240 1.00 91.88 86 GLU A O 1
ATOM 713 N N . ARG A 1 87 ? 33.982 11.823 -59.212 1.00 92.25 87 ARG A N 1
ATOM 714 C CA . ARG A 1 87 ? 32.609 11.818 -58.664 1.00 92.25 87 ARG A CA 1
ATOM 715 C C . ARG A 1 87 ? 32.389 10.745 -57.597 1.00 92.25 87 ARG A C 1
ATOM 717 O O . ARG A 1 87 ? 31.724 11.003 -56.603 1.00 92.25 87 ARG A O 1
ATOM 724 N N . LYS A 1 88 ? 32.927 9.539 -57.802 1.00 92.50 88 LYS A N 1
ATOM 725 C CA . LYS A 1 88 ? 32.815 8.455 -56.814 1.00 92.50 88 LYS A CA 1
ATOM 726 C C . LYS A 1 88 ? 33.595 8.773 -55.544 1.00 92.50 88 LYS A C 1
ATOM 728 O O . LYS A 1 88 ? 33.132 8.409 -54.469 1.00 92.50 88 LYS A O 1
ATOM 733 N N . ASP A 1 89 ? 34.746 9.426 -55.660 1.00 91.62 89 ASP A N 1
ATOM 734 C CA . ASP A 1 89 ? 35.532 9.866 -54.508 1.00 91.62 89 ASP A CA 1
ATOM 735 C C . ASP A 1 89 ? 34.777 10.944 -53.710 1.00 91.62 89 ASP A C 1
ATOM 737 O O . ASP A 1 89 ? 34.724 10.862 -52.480 1.00 91.62 89 ASP A O 1
ATOM 741 N N . ASP A 1 90 ? 34.109 11.880 -54.395 1.00 93.06 90 ASP A N 1
ATOM 742 C CA . ASP A 1 90 ? 33.232 12.879 -53.769 1.00 93.06 90 ASP A CA 1
ATOM 743 C C . ASP A 1 90 ? 32.033 12.223 -53.053 1.00 93.06 90 ASP A C 1
ATOM 745 O O . ASP A 1 90 ? 31.758 12.527 -51.888 1.00 93.06 90 ASP A O 1
ATOM 749 N N . ASP A 1 91 ? 31.355 11.269 -53.703 1.00 93.94 91 ASP A N 1
ATOM 750 C CA . ASP A 1 91 ? 30.236 10.517 -53.113 1.00 93.94 91 ASP A CA 1
ATOM 751 C C . ASP A 1 91 ? 30.689 9.689 -51.897 1.00 93.94 91 ASP A C 1
ATOM 753 O O . ASP A 1 91 ? 30.013 9.648 -50.864 1.00 93.94 91 ASP A O 1
ATOM 757 N N . LEU A 1 92 ? 31.856 9.040 -51.986 1.00 94.19 92 LEU A N 1
ATOM 758 C CA . LEU A 1 92 ? 32.453 8.298 -50.876 1.00 94.19 92 LEU A CA 1
ATOM 759 C C . LEU A 1 92 ? 32.778 9.222 -49.699 1.00 94.19 92 LEU A C 1
ATOM 761 O O . LEU A 1 92 ? 32.532 8.845 -48.552 1.00 94.19 92 LEU A O 1
ATOM 765 N N . ALA A 1 93 ? 33.292 10.426 -49.957 1.00 94.44 93 ALA A N 1
ATOM 766 C CA . ALA A 1 93 ? 33.558 11.414 -48.918 1.00 94.44 93 ALA A CA 1
ATOM 767 C C . ALA A 1 93 ? 32.261 11.901 -48.247 1.00 94.44 93 ALA A C 1
ATOM 769 O O . ALA A 1 93 ? 32.208 11.990 -47.016 1.00 94.44 93 ALA A O 1
ATOM 770 N N . ALA A 1 94 ? 31.202 12.152 -49.025 1.00 95.06 94 ALA A N 1
ATOM 771 C CA . ALA A 1 94 ? 29.891 12.539 -48.503 1.00 95.06 94 ALA A CA 1
ATOM 772 C C . ALA A 1 94 ? 29.282 11.439 -47.615 1.00 95.06 94 ALA A C 1
ATOM 774 O O . ALA A 1 94 ? 28.900 11.704 -46.474 1.00 95.06 94 ALA A O 1
ATOM 775 N N . LEU A 1 95 ? 29.292 10.185 -48.079 1.00 95.88 95 LEU A N 1
ATOM 776 C CA . LEU A 1 95 ? 28.815 9.038 -47.298 1.00 95.88 95 LEU A CA 1
ATOM 777 C C . LEU A 1 95 ? 29.633 8.829 -46.017 1.00 95.88 95 LEU A C 1
ATOM 779 O O . LEU A 1 95 ? 29.082 8.494 -44.970 1.00 95.88 95 LEU A O 1
ATOM 783 N N . GLN A 1 96 ? 30.952 9.042 -46.059 1.00 94.31 96 GLN A N 1
ATOM 784 C CA . GLN A 1 96 ? 31.790 8.972 -44.859 1.00 94.31 96 GLN A CA 1
ATOM 785 C C . GLN A 1 96 ? 31.435 10.058 -43.837 1.00 94.31 96 GLN A C 1
ATOM 787 O O . GLN A 1 96 ? 31.447 9.779 -42.632 1.00 94.31 96 GLN A O 1
ATOM 792 N N . GLN A 1 97 ? 31.115 11.274 -44.289 1.00 94.62 97 GLN A N 1
ATOM 793 C CA . GLN A 1 97 ? 30.643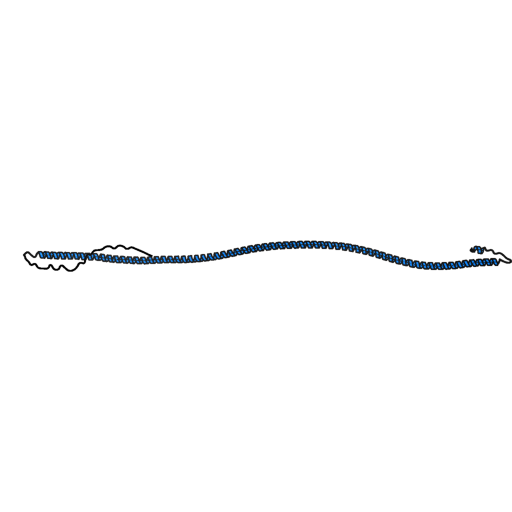 12.341 -43.404 1.00 94.62 97 GLN A CA 1
ATOM 794 C C . GLN A 1 97 ? 29.293 11.991 -42.777 1.00 94.62 97 GLN A C 1
ATOM 796 O O . GLN A 1 97 ? 29.165 12.083 -41.556 1.00 94.62 97 GLN A O 1
ATOM 801 N N . GLU A 1 98 ? 28.338 11.499 -43.565 1.00 95.75 98 GLU A N 1
ATOM 802 C CA . GLU A 1 98 ? 27.024 11.080 -43.067 1.00 95.75 98 GLU A CA 1
ATOM 803 C C . GLU A 1 98 ? 27.144 9.933 -42.049 1.00 95.75 98 GLU A C 1
ATOM 805 O O . GLU A 1 98 ? 26.578 9.996 -40.958 1.00 95.75 98 GLU A O 1
ATOM 810 N N . ILE A 1 99 ? 27.977 8.922 -42.327 1.00 95.25 99 ILE A N 1
ATOM 811 C CA . ILE A 1 99 ? 28.264 7.832 -41.380 1.00 95.25 99 ILE A CA 1
ATOM 812 C C . ILE A 1 99 ? 28.860 8.376 -40.077 1.00 95.25 99 ILE A C 1
ATOM 814 O O . ILE A 1 99 ? 28.549 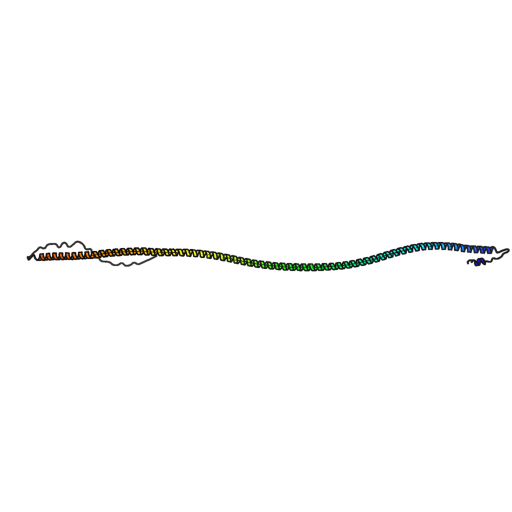7.871 -38.994 1.00 95.25 99 ILE A O 1
ATOM 818 N N . LYS A 1 100 ? 29.745 9.374 -40.152 1.00 95.50 100 LYS A N 1
ATOM 819 C CA . LYS A 1 100 ? 30.348 9.990 -38.965 1.00 95.50 100 LYS A CA 1
ATOM 820 C C . LYS A 1 100 ? 29.305 10.745 -38.141 1.00 95.50 100 LYS A C 1
ATOM 822 O O . LYS A 1 100 ? 29.312 10.629 -36.915 1.00 95.50 100 LYS A O 1
ATOM 827 N N . GLU A 1 101 ? 28.411 11.478 -38.794 1.00 95.94 101 GLU A N 1
ATOM 828 C CA . GLU A 1 101 ? 27.331 12.212 -38.137 1.00 95.94 101 GLU A CA 1
ATOM 829 C C . GLU A 1 101 ? 26.322 11.263 -37.479 1.00 95.94 101 GLU A C 1
ATOM 831 O O . GLU A 1 101 ? 26.056 11.386 -36.283 1.00 95.94 101 GLU A O 1
ATOM 836 N N . LEU A 1 102 ? 25.858 10.243 -38.205 1.00 95.81 102 LEU A N 1
ATOM 837 C CA . LEU A 1 102 ? 24.959 9.213 -37.680 1.00 95.81 102 LEU A CA 1
ATOM 838 C C . LEU A 1 102 ? 25.565 8.467 -36.485 1.00 95.81 102 LEU A C 1
ATOM 840 O O . LEU A 1 102 ? 24.869 8.196 -35.507 1.00 95.81 102 LEU A O 1
ATOM 844 N N . LYS A 1 103 ? 26.871 8.166 -36.514 1.00 95.44 103 LYS A N 1
ATOM 845 C CA . LYS A 1 103 ? 27.574 7.580 -35.360 1.00 95.44 103 LYS A CA 1
ATOM 846 C C . LYS A 1 103 ? 27.568 8.515 -34.154 1.00 95.44 103 LYS A C 1
ATOM 848 O O . LYS A 1 103 ? 27.281 8.064 -33.051 1.00 95.44 103 LYS A O 1
ATOM 853 N N . SER A 1 104 ? 27.831 9.807 -34.359 1.00 95.19 104 SER A N 1
ATOM 854 C CA . SER A 1 104 ? 27.782 10.797 -33.278 1.00 95.19 104 SER A CA 1
ATOM 855 C C . SER A 1 104 ? 26.382 10.916 -32.673 1.00 95.19 104 SER A C 1
ATOM 857 O O . SER A 1 104 ? 26.253 11.016 -31.454 1.00 95.19 104 SER A O 1
ATOM 859 N N . GLN A 1 105 ? 25.335 10.900 -33.501 1.00 96.19 105 GLN A N 1
ATOM 860 C CA . GLN A 1 105 ? 23.949 10.918 -33.028 1.00 96.19 105 GLN A CA 1
ATOM 861 C C . GLN A 1 105 ? 23.613 9.643 -32.247 1.00 96.19 105 GLN A C 1
ATOM 863 O O . GLN A 1 105 ? 23.065 9.727 -31.151 1.00 96.19 105 GLN A O 1
ATOM 868 N N . LEU A 1 106 ? 24.011 8.471 -32.756 1.00 95.25 106 LEU A N 1
ATOM 869 C CA . LEU A 1 106 ? 23.802 7.189 -32.083 1.00 95.25 106 LEU A CA 1
ATOM 870 C C . LEU A 1 106 ? 24.497 7.139 -30.716 1.00 95.25 106 LEU A C 1
ATOM 872 O O . LEU A 1 106 ? 23.904 6.668 -29.747 1.00 95.25 106 LEU A O 1
ATOM 876 N N . ASP A 1 107 ? 25.730 7.636 -30.621 1.00 95.25 107 ASP A N 1
ATOM 877 C CA . ASP A 1 107 ? 26.459 7.725 -29.354 1.00 95.25 107 ASP A CA 1
ATOM 878 C C . ASP A 1 107 ? 25.796 8.715 -28.382 1.00 95.25 107 ASP A C 1
ATOM 880 O O . ASP A 1 107 ? 25.768 8.464 -27.176 1.00 95.25 107 ASP A O 1
ATOM 884 N N . GLY A 1 108 ? 25.225 9.810 -28.895 1.00 95.44 108 GLY A N 1
ATOM 885 C CA . GLY A 1 108 ? 24.403 10.744 -28.123 1.00 95.44 108 GLY A CA 1
ATOM 886 C C . GLY A 1 108 ? 23.163 10.068 -27.537 1.00 95.44 108 GLY A C 1
ATOM 887 O O . GLY A 1 108 ? 22.996 10.044 -26.319 1.00 95.44 108 GLY A O 1
ATOM 888 N N . SER A 1 109 ? 22.350 9.427 -28.381 1.00 94.31 109 SER A N 1
ATOM 889 C CA . SER A 1 109 ? 21.153 8.703 -27.940 1.00 94.31 109 SER A CA 1
ATOM 890 C C . SER A 1 109 ? 21.484 7.561 -26.979 1.00 94.31 109 SER A C 1
ATOM 892 O O . SER A 1 109 ? 20.754 7.348 -26.018 1.00 94.31 109 SER A O 1
ATOM 894 N N . ARG A 1 110 ? 22.599 6.842 -27.173 1.00 95.50 110 ARG A N 1
ATOM 895 C CA . ARG A 1 110 ? 23.047 5.806 -26.225 1.00 95.50 110 ARG A CA 1
ATOM 896 C C . ARG A 1 110 ? 23.312 6.386 -24.838 1.00 95.50 110 ARG A C 1
ATOM 898 O O . ARG A 1 110 ? 22.771 5.872 -23.863 1.00 95.50 110 ARG A O 1
ATOM 905 N N . LYS A 1 111 ? 24.055 7.493 -24.750 1.00 94.94 111 LYS A N 1
ATOM 906 C CA . LYS A 1 111 ? 24.299 8.186 -23.473 1.00 94.94 111 LYS A CA 1
ATOM 907 C C . LYS A 1 111 ? 23.003 8.660 -22.822 1.00 94.94 111 LYS A C 1
ATOM 909 O O . LYS A 1 111 ? 22.843 8.499 -21.618 1.00 94.94 111 LYS A O 1
ATOM 914 N N . GLU A 1 112 ? 22.068 9.199 -23.602 1.00 94.00 112 GLU A N 1
ATOM 915 C CA . GLU A 1 112 ? 20.744 9.578 -23.093 1.00 94.00 112 GLU A CA 1
ATOM 916 C C . GLU A 1 112 ? 19.975 8.368 -22.553 1.00 94.00 112 GLU A C 1
ATOM 918 O O . GLU A 1 112 ? 19.392 8.452 -21.473 1.00 94.00 112 GLU A O 1
ATOM 923 N N . THR A 1 113 ? 20.012 7.222 -23.244 1.00 95.00 113 THR A N 1
ATOM 924 C CA . THR A 1 113 ? 19.364 5.999 -22.751 1.00 95.00 113 THR A CA 1
ATOM 925 C C . THR A 1 113 ? 20.008 5.454 -21.481 1.00 95.00 113 THR A C 1
ATOM 927 O O . THR A 1 113 ? 19.294 4.939 -20.623 1.00 95.00 113 THR A O 1
ATOM 930 N N . ASP A 1 114 ? 21.327 5.574 -21.330 1.00 94.88 114 ASP A N 1
ATOM 931 C CA . ASP A 1 114 ? 22.029 5.124 -20.127 1.00 94.88 114 ASP A CA 1
ATOM 932 C C . ASP A 1 114 ? 21.713 6.036 -18.935 1.00 94.88 114 ASP A C 1
ATOM 934 O O . ASP A 1 114 ? 21.348 5.542 -17.869 1.00 94.88 114 ASP A O 1
ATOM 938 N N . LEU A 1 115 ? 21.707 7.359 -19.138 1.00 95.12 115 LEU A N 1
ATOM 939 C CA . LEU A 1 115 ? 21.256 8.322 -18.127 1.00 95.12 115 LEU A CA 1
ATOM 940 C C . LEU A 1 115 ? 19.789 8.093 -17.737 1.00 95.12 115 LEU A C 1
ATOM 942 O O . LEU A 1 115 ? 19.446 8.136 -16.557 1.00 95.12 115 LEU A O 1
ATOM 946 N N . ALA A 1 116 ? 18.916 7.813 -18.709 1.00 94.56 116 ALA A N 1
ATOM 947 C CA . ALA A 1 116 ? 17.515 7.509 -18.438 1.00 94.56 116 ALA A CA 1
ATOM 948 C C . ALA A 1 116 ? 17.363 6.243 -17.578 1.00 94.56 116 ALA A C 1
ATOM 950 O O . ALA A 1 116 ? 16.572 6.249 -16.636 1.00 94.56 116 ALA A O 1
ATOM 951 N N . LYS A 1 117 ? 18.141 5.184 -17.846 1.00 95.69 117 LYS A N 1
ATOM 952 C CA . LYS A 1 117 ? 18.152 3.966 -17.018 1.00 95.69 117 LYS A CA 1
ATOM 953 C C . LYS A 1 117 ? 18.623 4.248 -15.594 1.00 95.69 117 LYS A C 1
ATOM 955 O O . LYS A 1 117 ? 17.962 3.818 -14.656 1.00 95.69 117 LYS A O 1
ATOM 960 N N . GLU A 1 118 ? 19.702 5.010 -15.416 1.00 96.19 118 GLU A N 1
ATOM 961 C CA . GLU A 1 118 ? 20.191 5.377 -14.079 1.00 96.19 118 GLU A CA 1
ATOM 962 C C . GLU A 1 118 ? 19.149 6.172 -13.278 1.00 96.19 118 GLU A C 1
ATOM 964 O O . GLU A 1 118 ? 18.960 5.934 -12.082 1.00 96.19 118 GLU A O 1
ATOM 969 N N . VAL A 1 119 ? 18.434 7.093 -13.934 1.00 96.75 119 VAL A N 1
ATOM 970 C CA . VAL A 1 119 ? 17.343 7.853 -13.308 1.00 96.75 119 VAL A CA 1
ATOM 971 C C . VAL A 1 119 ? 16.185 6.934 -12.924 1.00 96.75 119 VAL A C 1
ATOM 973 O O . VAL A 1 119 ? 15.679 7.050 -11.807 1.00 96.75 119 VAL A O 1
ATOM 976 N N . VAL A 1 120 ? 15.779 6.013 -13.803 1.00 96.56 120 VAL A N 1
ATOM 977 C CA . VAL A 1 120 ? 14.720 5.034 -13.507 1.00 96.56 120 VAL A CA 1
ATOM 978 C C . VAL A 1 120 ? 15.111 4.168 -12.310 1.00 96.56 120 VAL A C 1
ATOM 980 O O . VAL A 1 120 ? 14.351 4.104 -11.346 1.00 96.56 120 VAL A O 1
ATOM 983 N N . ASP A 1 121 ? 16.322 3.610 -12.293 1.00 96.25 121 ASP A N 1
ATOM 984 C CA . ASP A 1 121 ? 16.823 2.802 -11.177 1.00 96.25 121 ASP A CA 1
ATOM 985 C C . ASP A 1 121 ? 16.837 3.592 -9.857 1.00 96.25 121 ASP A C 1
ATOM 987 O O . ASP A 1 121 ? 16.477 3.075 -8.793 1.00 96.25 121 ASP A O 1
ATOM 991 N N . ALA A 1 122 ? 17.239 4.866 -9.899 1.00 96.06 122 ALA A N 1
ATOM 992 C CA . ALA A 1 122 ? 17.236 5.736 -8.727 1.00 96.06 122 ALA A CA 1
ATOM 993 C C . ALA A 1 122 ? 15.812 6.030 -8.225 1.00 96.06 122 ALA A C 1
ATOM 995 O O . ALA A 1 122 ? 15.572 6.023 -7.012 1.00 96.06 122 ALA A O 1
ATOM 996 N N . VAL A 1 123 ? 14.864 6.271 -9.136 1.00 95.62 123 VAL A N 1
ATOM 997 C CA . VAL A 1 123 ? 13.448 6.490 -8.809 1.00 95.62 123 VAL A CA 1
ATOM 998 C C . VAL A 1 123 ? 12.829 5.225 -8.225 1.00 95.62 123 VAL A C 1
ATOM 1000 O O . VAL A 1 123 ? 12.171 5.308 -7.190 1.00 95.62 123 VAL A O 1
ATOM 1003 N N . GLU A 1 124 ? 13.093 4.052 -8.799 1.00 96.06 124 GLU A N 1
ATOM 1004 C CA . GLU A 1 124 ? 12.604 2.776 -8.274 1.00 96.06 124 GLU A CA 1
ATOM 1005 C C . GLU A 1 124 ? 13.125 2.494 -6.861 1.00 96.06 124 GLU A C 1
ATOM 1007 O O . GLU A 1 124 ? 12.355 2.094 -5.985 1.00 96.06 124 GLU A O 1
ATOM 1012 N N . ARG A 1 125 ? 14.416 2.742 -6.596 1.00 96.00 125 ARG A N 1
ATOM 1013 C CA . ARG A 1 125 ? 14.992 2.593 -5.246 1.00 96.00 125 ARG A CA 1
ATOM 1014 C C . ARG A 1 125 ? 14.342 3.545 -4.243 1.00 96.00 125 ARG A C 1
ATOM 1016 O O . ARG A 1 125 ? 14.028 3.130 -3.128 1.00 96.00 125 ARG A O 1
ATOM 1023 N N . ARG A 1 126 ? 14.110 4.806 -4.630 1.00 96.31 126 ARG A N 1
ATOM 1024 C CA . ARG A 1 126 ? 13.409 5.785 -3.781 1.00 96.31 126 ARG A CA 1
ATOM 1025 C C . ARG A 1 126 ? 11.966 5.368 -3.517 1.00 96.31 126 ARG A C 1
ATOM 1027 O O . ARG A 1 126 ? 11.536 5.412 -2.370 1.00 96.31 126 ARG A O 1
ATOM 1034 N N . MET A 1 127 ? 11.249 4.923 -4.546 1.00 95.69 127 MET A N 1
ATOM 1035 C CA . MET A 1 127 ? 9.867 4.463 -4.426 1.00 95.69 127 MET A CA 1
ATOM 1036 C C . MET A 1 127 ? 9.759 3.260 -3.485 1.00 95.69 127 MET A C 1
ATOM 1038 O O . MET A 1 127 ? 8.919 3.279 -2.591 1.00 95.69 127 MET A O 1
ATOM 1042 N N . LYS A 1 128 ? 10.644 2.261 -3.619 1.00 95.81 128 LYS A N 1
ATOM 1043 C CA . LYS A 1 128 ? 10.695 1.101 -2.712 1.00 95.81 128 LYS A CA 1
ATOM 1044 C C . LYS A 1 128 ? 10.974 1.517 -1.266 1.00 95.81 128 LYS A C 1
ATOM 1046 O O . LYS A 1 128 ? 10.248 1.102 -0.371 1.00 95.81 128 LYS A O 1
ATOM 1051 N N . SER A 1 129 ? 11.953 2.396 -1.037 1.00 95.38 129 SER A N 1
ATOM 1052 C CA . SER A 1 129 ? 12.273 2.883 0.313 1.00 95.38 129 SER A CA 1
ATOM 1053 C C . SER A 1 129 ? 11.117 3.661 0.954 1.00 95.38 129 SER A C 1
ATOM 1055 O O . SER A 1 129 ? 10.827 3.472 2.133 1.00 95.38 129 SER A O 1
ATOM 1057 N N . GLU A 1 130 ? 10.430 4.521 0.199 1.00 94.50 130 GLU A N 1
ATOM 1058 C CA . GLU A 1 130 ? 9.264 5.249 0.712 1.00 94.50 130 GLU A CA 1
ATOM 1059 C C . GLU A 1 130 ? 8.069 4.319 0.964 1.00 94.50 130 GLU A C 1
ATOM 1061 O O . GLU A 1 130 ? 7.383 4.470 1.975 1.00 94.50 130 GLU A O 1
ATOM 1066 N N . GLN A 1 131 ? 7.854 3.310 0.113 1.00 93.19 131 GLN A N 1
ATOM 1067 C CA . GLN A 1 131 ? 6.843 2.276 0.346 1.00 93.19 131 GLN A CA 1
ATOM 1068 C C . GLN A 1 131 ? 7.128 1.463 1.615 1.00 93.19 131 GLN A C 1
ATOM 1070 O O . GLN A 1 131 ? 6.210 1.223 2.396 1.00 93.19 131 GLN A O 1
ATOM 1075 N N . GLU A 1 132 ? 8.383 1.081 1.863 1.00 95.00 132 GLU A N 1
ATOM 1076 C CA . GLU A 1 132 ? 8.787 0.371 3.083 1.00 95.00 132 GLU A CA 1
ATOM 1077 C C . GLU A 1 132 ? 8.560 1.221 4.339 1.00 95.00 132 GLU A C 1
ATOM 1079 O O . GLU A 1 132 ? 7.983 0.735 5.312 1.00 95.00 132 GLU A O 1
ATOM 1084 N N . LYS A 1 133 ? 8.930 2.509 4.311 1.00 95.38 133 LYS A N 1
ATOM 1085 C CA . LYS A 1 133 ? 8.664 3.438 5.423 1.00 95.38 133 LYS A CA 1
ATOM 1086 C C . LYS A 1 133 ? 7.169 3.624 5.669 1.00 95.38 133 LYS A C 1
ATOM 1088 O O . LYS A 1 133 ? 6.743 3.633 6.820 1.00 95.38 133 LYS A O 1
ATOM 1093 N N . ALA A 1 134 ? 6.371 3.775 4.611 1.00 94.62 134 ALA A N 1
ATOM 1094 C CA . ALA A 1 134 ? 4.921 3.899 4.728 1.00 94.62 134 ALA A CA 1
ATOM 1095 C C . ALA A 1 134 ? 4.299 2.624 5.319 1.00 94.62 134 ALA A C 1
ATOM 1097 O O . ALA A 1 134 ? 3.473 2.710 6.224 1.00 94.62 134 ALA A O 1
ATOM 1098 N N . ALA A 1 135 ? 4.740 1.445 4.871 1.00 95.88 135 ALA A N 1
ATOM 1099 C CA . ALA A 1 135 ? 4.297 0.169 5.421 1.00 95.88 135 ALA A CA 1
ATOM 1100 C C . ALA A 1 135 ? 4.692 0.001 6.897 1.00 95.88 135 ALA A C 1
ATOM 1102 O O . ALA A 1 135 ? 3.896 -0.510 7.680 1.00 95.88 135 ALA A O 1
ATOM 1103 N N . MET A 1 136 ? 5.890 0.446 7.290 1.00 95.31 136 MET A N 1
ATOM 1104 C CA . MET A 1 136 ? 6.345 0.412 8.683 1.00 95.31 136 MET A CA 1
ATOM 1105 C C . MET A 1 136 ? 5.499 1.325 9.577 1.00 95.31 136 MET A C 1
ATOM 1107 O O . MET A 1 136 ? 4.997 0.861 10.594 1.00 95.31 136 MET A O 1
ATOM 1111 N N . ARG A 1 137 ? 5.243 2.570 9.152 1.00 96.31 137 ARG A N 1
ATOM 1112 C CA . ARG A 1 137 ? 4.369 3.507 9.883 1.00 96.31 137 ARG A CA 1
ATOM 1113 C C . ARG A 1 137 ? 2.955 2.963 10.060 1.00 96.31 137 ARG A C 1
ATOM 1115 O O . ARG A 1 137 ? 2.419 3.012 11.157 1.00 96.31 137 ARG A O 1
ATOM 1122 N N . LEU A 1 138 ? 2.371 2.398 9.002 1.00 95.56 138 LEU A N 1
ATOM 1123 C CA . LEU A 1 138 ? 1.040 1.792 9.084 1.00 95.56 138 LEU A CA 1
ATOM 1124 C C . LEU A 1 138 ? 1.012 0.598 10.045 1.00 95.56 138 LEU A C 1
ATOM 1126 O O . LEU A 1 138 ? 0.029 0.418 10.753 1.00 95.56 138 LEU A O 1
ATOM 1130 N N . ARG A 1 139 ? 2.077 -0.213 10.097 1.00 96.31 139 ARG A N 1
ATOM 1131 C CA . ARG A 1 139 ? 2.180 -1.316 11.067 1.00 96.31 139 ARG A CA 1
ATOM 1132 C C . ARG A 1 139 ? 2.258 -0.805 12.503 1.00 96.31 139 ARG A C 1
ATOM 1134 O O . ARG A 1 139 ? 1.536 -1.324 13.342 1.00 96.31 139 ARG A O 1
ATOM 1141 N N . GLU A 1 140 ? 3.074 0.214 12.760 1.00 95.62 140 GLU A N 1
ATOM 1142 C CA . GLU A 1 140 ? 3.185 0.845 14.083 1.00 95.62 140 GLU A CA 1
ATOM 1143 C C . GLU A 1 140 ? 1.851 1.468 14.527 1.00 95.62 140 GLU A C 1
ATOM 1145 O O . GLU A 1 140 ? 1.438 1.302 15.672 1.00 95.62 140 GLU A O 1
ATOM 1150 N N . GLU A 1 141 ? 1.135 2.138 13.618 1.00 95.19 141 GLU A N 1
ATOM 1151 C CA . GLU A 1 141 ? -0.196 2.688 13.895 1.00 95.19 141 GLU A CA 1
ATOM 1152 C C . GLU A 1 141 ? -1.224 1.591 14.196 1.00 95.19 141 GLU A C 1
ATOM 1154 O O . GLU A 1 141 ? -2.007 1.731 15.136 1.00 95.19 141 GLU A O 1
ATOM 1159 N N . VAL A 1 142 ? -1.219 0.490 13.436 1.00 96.50 142 VAL A N 1
ATOM 1160 C CA . VAL A 1 142 ? -2.108 -0.655 13.686 1.00 96.50 142 VAL A CA 1
ATOM 1161 C C . VAL A 1 142 ? -1.809 -1.285 15.044 1.00 96.50 142 VAL A C 1
ATOM 1163 O O . VAL A 1 142 ? -2.739 -1.480 15.820 1.00 96.50 142 VAL A O 1
ATOM 1166 N N . GLU A 1 143 ? -0.541 -1.530 15.376 1.00 96.06 143 GLU A N 1
ATOM 1167 C CA . GLU A 1 143 ? -0.142 -2.096 16.671 1.00 96.06 143 GLU A CA 1
ATOM 1168 C C . GLU A 1 143 ? -0.540 -1.179 17.842 1.00 96.06 143 GLU A C 1
ATOM 1170 O O . GLU A 1 143 ? -1.070 -1.640 18.855 1.00 96.06 143 GLU A O 1
ATOM 1175 N N . ALA A 1 144 ? -0.372 0.138 17.686 1.00 96.56 144 ALA A N 1
ATOM 1176 C CA . ALA A 1 144 ? -0.802 1.120 18.680 1.00 96.56 144 ALA A CA 1
ATOM 1177 C C . ALA A 1 144 ? -2.333 1.185 18.840 1.00 96.56 144 ALA A C 1
ATOM 1179 O O . ALA A 1 144 ? -2.837 1.446 19.933 1.00 96.56 144 ALA A O 1
ATOM 1180 N N . VAL A 1 145 ? -3.099 0.971 17.769 1.00 96.25 145 VAL A N 1
ATOM 1181 C CA . VAL A 1 145 ? -4.565 0.886 17.852 1.00 96.25 145 VAL A CA 1
ATOM 1182 C C . VAL A 1 145 ? -4.992 -0.430 18.495 1.00 96.25 145 VAL A C 1
ATOM 1184 O O . VAL A 1 145 ? -5.890 -0.428 19.335 1.00 96.25 145 VAL A O 1
ATOM 1187 N N . GLU A 1 146 ? -4.354 -1.546 18.150 1.00 95.94 146 GLU A N 1
ATOM 1188 C CA . GLU A 1 146 ? -4.649 -2.856 18.732 1.00 95.94 146 GLU A CA 1
ATOM 1189 C C . GLU A 1 146 ? -4.395 -2.884 20.242 1.00 95.94 146 GLU A C 1
ATOM 1191 O O . GLU A 1 146 ? -5.240 -3.395 20.982 1.00 95.94 146 GLU A O 1
ATOM 1196 N N . SER A 1 147 ? -3.298 -2.281 20.713 1.00 95.75 147 SER A N 1
ATOM 1197 C CA . SER A 1 147 ? -3.008 -2.168 22.147 1.00 95.75 147 SER A CA 1
ATOM 1198 C C . SER A 1 147 ? -4.059 -1.330 22.878 1.00 95.75 147 SER A C 1
ATOM 1200 O O . SER A 1 147 ? -4.622 -1.787 23.871 1.00 95.75 147 SER A O 1
ATOM 1202 N N . ARG A 1 148 ? -4.433 -0.165 22.333 1.00 96.75 148 ARG A N 1
ATOM 1203 C CA . ARG A 1 148 ? -5.511 0.672 22.889 1.00 96.75 148 ARG A CA 1
ATOM 1204 C C . ARG A 1 148 ? -6.853 -0.055 22.934 1.00 96.75 148 ARG A C 1
ATOM 1206 O O . ARG A 1 148 ? -7.564 0.025 23.929 1.00 96.75 148 ARG A O 1
ATOM 1213 N N . VAL A 1 149 ? -7.201 -0.794 21.880 1.00 97.00 149 VAL A N 1
ATOM 1214 C CA . VAL A 1 149 ? -8.433 -1.596 21.839 1.00 97.00 149 VAL A CA 1
ATOM 1215 C C . VAL A 1 149 ? -8.393 -2.721 22.876 1.00 97.00 149 VAL A C 1
ATOM 1217 O O . VAL A 1 149 ? -9.426 -3.042 23.463 1.00 97.00 149 VAL A O 1
ATOM 1220 N N . ALA A 1 150 ? -7.233 -3.338 23.115 1.00 95.75 150 ALA A N 1
ATOM 1221 C CA . ALA A 1 150 ? -7.078 -4.346 24.159 1.00 95.75 150 ALA A CA 1
ATOM 1222 C C . ALA A 1 150 ? -7.283 -3.747 25.562 1.00 95.75 150 ALA A C 1
ATOM 1224 O O . ALA A 1 150 ? -8.062 -4.298 26.339 1.00 95.75 150 ALA A O 1
ATOM 1225 N N . GLU A 1 151 ? -6.672 -2.594 25.846 1.00 96.00 151 GLU A N 1
ATOM 1226 C CA . GLU A 1 151 ? -6.848 -1.865 27.109 1.00 96.00 151 GLU A CA 1
ATOM 1227 C C . GLU A 1 151 ? -8.311 -1.452 27.333 1.00 96.00 151 GLU A C 1
ATOM 1229 O O . GLU A 1 151 ? -8.877 -1.711 28.396 1.00 96.00 151 GLU A O 1
ATOM 1234 N N . GLU A 1 152 ? -8.972 -0.876 26.323 1.00 96.19 152 GLU A N 1
ATOM 1235 C CA . GLU A 1 152 ? -10.391 -0.502 26.404 1.00 96.19 152 GLU A CA 1
ATOM 1236 C C . GLU A 1 152 ? -11.301 -1.722 26.618 1.00 96.19 152 GLU A C 1
ATOM 1238 O O . GLU A 1 152 ? -12.282 -1.650 27.364 1.00 96.19 152 GLU A O 1
ATOM 1243 N N . ARG A 1 153 ? -10.985 -2.869 25.999 1.00 96.25 153 ARG A N 1
ATOM 1244 C CA . ARG A 1 153 ? -11.718 -4.128 26.219 1.00 96.25 153 ARG A CA 1
ATOM 1245 C C . ARG A 1 153 ? -11.557 -4.633 27.646 1.00 96.25 153 ARG A C 1
ATOM 1247 O O . ARG A 1 153 ? -12.547 -5.073 28.230 1.00 96.25 153 ARG A O 1
ATOM 1254 N N . GLU A 1 154 ? -10.351 -4.569 28.203 1.00 95.38 154 GLU A N 1
ATOM 1255 C CA . GLU A 1 154 ? -10.100 -4.961 29.589 1.00 95.38 154 GLU A CA 1
ATOM 1256 C C . GLU A 1 154 ? -10.851 -4.045 30.562 1.00 95.38 154 GLU A C 1
ATOM 1258 O O . GLU A 1 154 ? -11.602 -4.536 31.406 1.00 95.38 154 GLU A O 1
ATOM 1263 N N . GLN A 1 155 ? -10.748 -2.724 30.384 1.00 96.12 155 GLN A N 1
ATOM 1264 C CA . GLN A 1 155 ? -11.485 -1.741 31.184 1.00 96.12 155 GLN A CA 1
ATOM 1265 C C . GLN A 1 155 ? -13.001 -1.952 31.088 1.00 96.12 155 GLN A C 1
ATOM 1267 O O . GLN A 1 155 ? -13.700 -1.957 32.101 1.00 96.12 155 GLN A O 1
ATOM 1272 N N . SER A 1 156 ? -13.528 -2.192 29.882 1.00 95.25 156 SER A N 1
ATOM 1273 C CA . SER A 1 156 ? -14.947 -2.508 29.686 1.00 95.25 156 SER A CA 1
ATOM 1274 C C . SER A 1 156 ? -15.350 -3.801 30.406 1.00 95.25 156 SER A C 1
ATOM 1276 O O . SER A 1 156 ? -16.430 -3.866 30.995 1.00 95.25 156 SER A O 1
ATOM 1278 N N . GLY A 1 157 ? -14.481 -4.817 30.406 1.00 95.69 157 GLY A N 1
ATOM 1279 C CA . GLY A 1 157 ? -14.671 -6.056 31.160 1.00 95.69 157 GLY A CA 1
ATOM 1280 C C . GLY A 1 157 ? -14.726 -5.826 32.671 1.00 95.69 157 GLY A C 1
ATOM 1281 O O . GLY A 1 157 ? -15.653 -6.305 33.325 1.00 95.69 157 GLY A O 1
ATOM 1282 N N . GLN A 1 158 ? -13.794 -5.041 33.216 1.00 95.88 158 GLN A N 1
ATOM 1283 C CA . GLN A 1 158 ? -13.760 -4.684 34.638 1.00 95.88 158 GLN A CA 1
ATOM 1284 C C . GLN A 1 158 ? -15.021 -3.913 35.055 1.00 95.88 158 GLN A C 1
ATOM 1286 O O . GLN A 1 158 ? -15.690 -4.300 36.013 1.00 95.88 158 GLN A O 1
ATOM 1291 N N . LEU A 1 159 ? -15.415 -2.892 34.286 1.00 96.12 159 LEU A N 1
ATOM 1292 C CA . LEU A 1 159 ? -16.631 -2.115 34.549 1.00 96.12 159 LEU A CA 1
ATOM 1293 C C . LEU A 1 159 ? -17.902 -2.969 34.474 1.00 96.12 159 LEU A C 1
ATOM 1295 O O . LEU A 1 159 ? -18.849 -2.727 35.225 1.00 96.12 159 LEU A O 1
ATOM 1299 N N . ARG A 1 160 ? -17.954 -3.968 33.582 1.00 96.44 160 ARG A N 1
ATOM 1300 C CA . ARG A 1 160 ? -19.078 -4.917 33.516 1.00 96.44 160 ARG A CA 1
ATOM 1301 C C . ARG A 1 160 ? -19.169 -5.774 34.773 1.00 96.44 160 ARG A C 1
ATOM 1303 O O . ARG A 1 160 ? -20.262 -5.890 35.320 1.00 96.44 160 ARG A O 1
ATOM 1310 N N . LEU A 1 161 ? -18.045 -6.321 35.238 1.00 96.75 161 LEU A N 1
ATOM 1311 C CA . LEU A 1 161 ? -17.992 -7.113 36.471 1.00 96.75 161 LEU A CA 1
ATOM 1312 C C . LEU A 1 161 ? -18.396 -6.278 37.690 1.00 96.75 161 LEU A C 1
ATOM 1314 O O . LEU A 1 161 ? -19.193 -6.731 38.507 1.00 96.75 161 LEU A O 1
ATOM 1318 N N . GLU A 1 162 ? -17.905 -5.043 37.794 1.00 97.00 162 GLU A N 1
ATOM 1319 C CA . GLU A 1 162 ? -18.280 -4.136 38.881 1.00 97.00 162 GLU A CA 1
ATOM 1320 C C . GLU A 1 162 ? -19.777 -3.793 38.842 1.00 97.00 162 GLU A C 1
ATOM 1322 O O . GLU A 1 162 ? -20.456 -3.863 39.865 1.00 97.00 162 GLU A O 1
ATOM 1327 N N . ASN A 1 163 ? -20.330 -3.502 37.658 1.00 96.25 163 ASN A N 1
ATOM 1328 C CA . ASN A 1 163 ? -21.768 -3.269 37.500 1.00 96.25 163 ASN A CA 1
ATOM 1329 C C . ASN A 1 163 ? -22.602 -4.483 37.923 1.00 96.25 163 ASN A C 1
ATOM 1331 O O . ASN A 1 163 ? -23.650 -4.318 38.545 1.00 96.25 163 ASN A O 1
ATOM 1335 N N . GLU A 1 164 ? -22.161 -5.694 37.590 1.00 96.44 164 GLU A N 1
ATOM 1336 C CA . GLU A 1 164 ? -22.843 -6.922 37.995 1.00 96.44 164 GLU A CA 1
ATOM 1337 C C . GLU A 1 164 ? -22.803 -7.111 39.519 1.00 96.44 164 GLU A C 1
ATOM 1339 O O . GLU A 1 164 ? -23.841 -7.355 40.133 1.00 96.44 164 GLU A O 1
ATOM 1344 N N . GLN A 1 165 ? -21.648 -6.887 40.152 1.00 97.00 165 GLN A N 1
ATOM 1345 C CA . GLN A 1 165 ? -21.509 -6.938 41.612 1.00 97.00 165 GLN A CA 1
ATOM 1346 C C . GLN A 1 165 ? -22.370 -5.886 42.322 1.00 97.00 165 GLN A C 1
ATOM 1348 O O . GLN A 1 165 ? -23.006 -6.179 43.337 1.00 97.00 165 GLN A O 1
ATOM 1353 N N . LEU A 1 166 ? -22.411 -4.657 41.802 1.00 96.12 166 LEU A N 1
ATOM 1354 C CA . LEU A 1 166 ? -23.246 -3.588 42.349 1.00 96.12 166 LEU A CA 1
ATOM 1355 C C . LEU A 1 166 ? -24.734 -3.916 42.213 1.00 96.12 166 LEU A C 1
ATOM 1357 O O . LEU A 1 166 ? -25.484 -3.698 43.162 1.00 96.12 166 LEU A O 1
ATOM 1361 N N . ARG A 1 167 ? -25.157 -4.492 41.082 1.00 97.00 167 ARG A N 1
ATOM 1362 C CA . ARG A 1 167 ? -26.540 -4.957 40.886 1.00 97.00 167 ARG A CA 1
ATOM 1363 C C . ARG A 1 167 ? -26.923 -6.051 41.877 1.00 97.00 167 ARG A C 1
ATOM 1365 O O . ARG A 1 167 ? -27.970 -5.938 42.500 1.00 97.00 167 ARG A O 1
ATOM 1372 N N . GLN A 1 168 ? -26.062 -7.047 42.084 1.00 96.81 168 GLN A N 1
ATOM 1373 C CA . GLN A 1 168 ? -26.300 -8.106 43.073 1.00 96.81 168 GLN A CA 1
ATOM 1374 C C . GLN A 1 168 ? -26.412 -7.546 44.500 1.00 96.81 168 GLN A C 1
ATOM 1376 O O . GLN A 1 168 ? -27.283 -7.950 45.267 1.00 96.81 168 GLN A O 1
ATOM 1381 N N . ARG A 1 169 ? -25.555 -6.582 44.867 1.00 96.62 169 ARG A N 1
ATOM 1382 C CA . ARG A 1 169 ? -25.633 -5.912 46.177 1.00 96.62 169 ARG A CA 1
ATOM 1383 C C . ARG A 1 169 ? -26.910 -5.096 46.340 1.00 96.62 169 ARG A C 1
ATOM 1385 O O . ARG A 1 169 ? -27.491 -5.120 47.420 1.00 96.62 169 ARG A O 1
ATOM 1392 N N . LEU A 1 170 ? -27.326 -4.376 45.298 1.00 96.25 170 LEU A N 1
ATOM 1393 C CA . LEU A 1 170 ? -28.583 -3.628 45.302 1.00 96.25 170 LEU A CA 1
ATOM 1394 C C . LEU A 1 170 ? -29.772 -4.564 45.504 1.00 96.25 170 LEU A C 1
ATOM 1396 O O . LEU A 1 170 ? -30.591 -4.293 46.373 1.00 96.25 170 LEU A O 1
ATOM 1400 N N . GLU A 1 171 ? -29.820 -5.686 44.787 1.00 97.12 171 GLU A N 1
ATOM 1401 C CA . GLU A 1 171 ? -30.890 -6.676 44.933 1.00 97.12 171 GLU A CA 1
ATOM 1402 C C . GLU A 1 171 ? -30.957 -7.240 46.361 1.00 97.12 171 GLU A C 1
ATOM 1404 O O . GLU A 1 171 ? -32.032 -7.297 46.958 1.00 97.12 171 GLU A O 1
ATOM 1409 N N . LEU A 1 172 ? -29.811 -7.584 46.956 1.00 96.81 172 LEU A N 1
ATOM 1410 C CA . LEU A 1 172 ? -29.755 -8.086 48.331 1.00 96.81 172 LEU A CA 1
ATOM 1411 C C . LEU A 1 172 ? -30.210 -7.031 49.353 1.00 96.81 172 LEU A C 1
ATOM 1413 O O . LEU A 1 172 ? -30.972 -7.343 50.267 1.00 96.81 172 LEU A O 1
ATOM 1417 N N . LEU A 1 173 ? -29.781 -5.776 49.195 1.00 95.25 173 LEU A N 1
ATOM 1418 C CA . LEU A 1 173 ? -30.219 -4.670 50.053 1.00 95.25 173 LEU A CA 1
ATOM 1419 C C . LEU A 1 173 ? -31.715 -4.375 49.891 1.00 95.25 173 LEU A C 1
ATOM 1421 O O . LEU A 1 173 ? -32.397 -4.087 50.874 1.00 95.25 173 LEU A O 1
ATOM 1425 N N . GLU A 1 174 ? -32.243 -4.460 48.670 1.00 96.25 174 GLU A N 1
ATOM 1426 C CA . GLU A 1 174 ? -33.672 -4.309 48.402 1.00 96.25 174 GLU A CA 1
ATOM 1427 C C . GLU A 1 174 ? -34.490 -5.417 49.072 1.00 96.25 174 GLU A C 1
ATOM 1429 O O . GLU A 1 174 ? -35.514 -5.115 49.688 1.00 96.25 174 GLU A O 1
ATOM 1434 N N . GLN A 1 175 ? -34.027 -6.670 49.020 1.00 96.50 175 GLN A N 1
ATOM 1435 C CA . GLN A 1 175 ? -34.653 -7.796 49.721 1.00 96.50 175 GLN A CA 1
ATOM 1436 C C . GLN A 1 175 ? -34.659 -7.577 51.239 1.00 96.50 175 GLN A C 1
ATOM 1438 O O . GLN A 1 175 ? -35.724 -7.623 51.853 1.00 96.50 175 GLN A O 1
ATOM 1443 N N . GLN A 1 176 ? -33.511 -7.229 51.831 1.00 96.06 176 GLN A N 1
ATOM 1444 C CA . GLN A 1 176 ? -33.410 -6.924 53.264 1.00 96.06 176 GLN A CA 1
ATOM 1445 C C . GLN A 1 176 ? -34.344 -5.783 53.678 1.00 96.06 176 GLN A C 1
ATOM 1447 O O . GLN A 1 176 ? -35.012 -5.844 54.707 1.00 96.06 176 GLN A O 1
ATOM 1452 N N . HIS A 1 177 ? -34.429 -4.730 52.868 1.00 96.19 177 HIS A N 1
ATOM 1453 C CA . HIS A 1 177 ? -35.315 -3.609 53.149 1.00 96.19 177 HIS A CA 1
ATOM 1454 C C . HIS A 1 177 ? -36.799 -3.991 53.027 1.00 96.19 177 HIS A C 1
ATOM 1456 O O . HIS A 1 177 ? -37.628 -3.475 53.777 1.00 96.19 177 HIS A O 1
ATOM 1462 N N . GLN A 1 178 ? -37.159 -4.893 52.109 1.00 95.88 178 GLN A N 1
ATOM 1463 C CA . GLN A 1 178 ? -38.518 -5.435 52.029 1.00 95.88 178 GLN A CA 1
ATOM 1464 C C . GLN A 1 178 ? -38.865 -6.310 53.237 1.00 95.88 178 GLN A C 1
ATOM 1466 O O . GLN A 1 178 ? -39.985 -6.210 53.734 1.00 95.88 178 GLN A O 1
ATOM 1471 N N . GLU A 1 179 ? -37.934 -7.137 53.715 1.00 96.06 179 GLU A N 1
ATOM 1472 C CA . GLU A 1 179 ? -38.103 -7.942 54.931 1.00 96.06 179 GLU A CA 1
ATOM 1473 C C . GLU A 1 179 ? -38.286 -7.052 56.159 1.00 96.06 179 GLU A C 1
ATOM 1475 O O . GLU A 1 179 ? -39.318 -7.138 56.816 1.00 96.06 179 GLU A O 1
ATOM 1480 N N . LEU A 1 180 ? -37.383 -6.092 56.385 1.00 95.06 180 LEU A N 1
ATOM 1481 C CA . LEU A 1 180 ? -37.499 -5.139 57.493 1.00 95.06 180 LEU A CA 1
ATOM 1482 C C . LEU A 1 180 ? -38.812 -4.346 57.452 1.00 95.06 180 LEU A C 1
ATOM 1484 O O . LEU A 1 180 ? -39.405 -4.080 58.494 1.00 95.06 180 LEU A O 1
ATOM 1488 N N . LYS A 1 181 ? -39.297 -3.978 56.260 1.00 96.25 181 LYS A N 1
ATOM 1489 C CA . LYS A 1 181 ? -40.605 -3.323 56.107 1.00 96.25 181 LYS A CA 1
ATOM 1490 C C . LYS A 1 181 ? -41.775 -4.231 56.479 1.00 96.25 181 LYS A C 1
ATOM 1492 O O . LYS A 1 181 ? -42.755 -3.734 57.033 1.00 96.25 181 LYS A O 1
ATOM 1497 N N . LYS A 1 182 ? -41.709 -5.526 56.148 1.00 96.12 182 LYS A N 1
ATOM 1498 C CA . LYS A 1 182 ? -42.721 -6.508 56.566 1.00 96.12 182 LYS A CA 1
ATOM 1499 C C . LYS A 1 182 ? -42.690 -6.678 58.080 1.00 96.12 182 LYS A C 1
ATOM 1501 O O . LYS A 1 182 ? -43.731 -6.513 58.706 1.00 96.12 182 LYS A O 1
ATOM 1506 N N . ASP A 1 183 ? -41.505 -6.859 58.654 1.00 95.19 183 ASP A N 1
ATOM 1507 C CA . ASP A 1 183 ? -41.321 -6.969 60.101 1.00 95.19 183 ASP A CA 1
ATOM 1508 C C . ASP A 1 183 ? -41.857 -5.725 60.820 1.00 95.19 183 ASP A C 1
ATOM 1510 O O . ASP A 1 183 ? -42.597 -5.841 61.793 1.00 95.19 183 ASP A O 1
ATOM 1514 N N . GLU A 1 184 ? -41.568 -4.516 60.326 1.00 94.44 184 GLU A N 1
ATOM 1515 C CA . GLU A 1 184 ? -42.109 -3.269 60.885 1.00 94.44 184 GLU A CA 1
ATOM 1516 C C . GLU A 1 184 ? -43.649 -3.252 60.865 1.00 94.44 184 GLU A C 1
ATOM 1518 O O . GLU A 1 184 ? -44.289 -2.770 61.805 1.00 94.44 184 GLU A O 1
ATOM 1523 N N . MET A 1 185 ? -44.265 -3.782 59.805 1.00 94.94 185 MET A N 1
ATOM 1524 C CA . MET A 1 185 ? -45.719 -3.870 59.671 1.00 94.94 185 MET A CA 1
ATOM 1525 C C . MET A 1 185 ? -46.325 -4.909 60.627 1.00 94.94 185 MET A C 1
ATOM 1527 O O . MET A 1 185 ? -47.358 -4.640 61.253 1.00 94.94 185 MET A O 1
ATOM 1531 N N . ASP A 1 186 ? -45.655 -6.044 60.813 1.00 94.62 186 ASP A N 1
ATOM 1532 C CA . ASP A 1 186 ? -46.040 -7.081 61.771 1.00 94.62 186 ASP A CA 1
ATOM 1533 C C . ASP A 1 186 ? -45.891 -6.580 63.214 1.00 94.62 186 ASP A C 1
ATOM 1535 O O . ASP A 1 186 ? -46.819 -6.716 64.014 1.00 94.62 186 ASP A O 1
ATOM 1539 N N . PHE A 1 187 ? -44.795 -5.882 63.533 1.00 92.31 187 PHE A N 1
ATOM 1540 C CA . PHE A 1 187 ? -44.599 -5.215 64.823 1.00 92.31 187 PHE A CA 1
ATOM 1541 C C . PHE A 1 187 ? -45.684 -4.171 65.097 1.00 92.31 187 PHE A C 1
ATOM 1543 O O . PHE A 1 187 ? -46.244 -4.152 66.193 1.00 92.31 187 PHE A O 1
ATOM 1550 N N . LYS A 1 188 ? -46.043 -3.329 64.117 1.00 95.00 188 LYS A N 1
ATOM 1551 C CA . LYS A 1 188 ? -47.162 -2.376 64.262 1.00 95.00 188 LYS A CA 1
ATOM 1552 C C . LYS A 1 188 ? -48.477 -3.095 64.562 1.00 95.00 188 LYS A C 1
ATOM 1554 O O . LYS A 1 188 ? -49.221 -2.663 65.441 1.00 95.00 188 LYS A O 1
ATOM 1559 N N . THR A 1 189 ? -48.748 -4.204 63.879 1.00 94.62 189 THR A N 1
ATOM 1560 C CA . THR A 1 189 ? -49.957 -5.012 64.098 1.00 94.62 189 THR A CA 1
ATOM 1561 C C . THR A 1 189 ? -49.962 -5.647 65.490 1.00 94.62 189 THR A C 1
ATOM 1563 O O . THR A 1 189 ? -50.976 -5.589 66.187 1.00 94.62 189 THR A O 1
ATOM 1566 N N . ALA A 1 190 ? -48.825 -6.184 65.935 1.00 93.50 190 ALA A N 1
ATOM 1567 C CA . ALA A 1 190 ? -48.656 -6.748 67.269 1.00 93.50 190 ALA A CA 1
ATOM 1568 C C . ALA A 1 190 ? -48.825 -5.690 68.371 1.00 93.50 190 ALA A C 1
ATOM 1570 O O . ALA A 1 190 ? -49.482 -5.962 69.373 1.00 93.50 190 ALA A O 1
ATOM 1571 N N . ILE A 1 191 ? -48.310 -4.470 68.176 1.00 93.88 191 ILE A N 1
ATOM 1572 C CA . ILE A 1 191 ? -48.505 -3.355 69.115 1.00 93.88 191 ILE A CA 1
ATOM 1573 C C . ILE A 1 191 ? -49.989 -3.002 69.225 1.00 93.88 191 ILE A C 1
ATOM 1575 O O . ILE A 1 191 ? -50.497 -2.873 70.336 1.00 93.88 191 ILE A O 1
ATOM 1579 N N . VAL A 1 192 ? -50.710 -2.902 68.104 1.00 94.94 192 VAL A N 1
ATOM 1580 C CA . VAL A 1 192 ? -52.160 -2.641 68.124 1.00 94.94 192 VAL A CA 1
ATOM 1581 C C . VAL A 1 192 ? -52.918 -3.783 68.808 1.00 94.94 192 VAL A C 1
ATOM 1583 O O . VAL A 1 192 ? -53.844 -3.529 69.577 1.00 94.94 192 VAL A O 1
ATOM 1586 N N . ALA A 1 193 ? -52.531 -5.039 68.576 1.00 94.31 193 ALA A N 1
ATOM 1587 C CA . ALA A 1 193 ? -53.123 -6.188 69.258 1.00 94.31 193 ALA A CA 1
ATOM 1588 C C . ALA A 1 193 ? -52.849 -6.166 70.773 1.00 94.31 193 ALA A C 1
ATOM 1590 O O . ALA A 1 193 ? -53.767 -6.391 71.556 1.00 94.31 193 ALA A O 1
ATOM 1591 N N . ALA A 1 194 ? -51.626 -5.837 71.196 1.00 93.12 194 ALA A N 1
ATOM 1592 C CA . ALA A 1 194 ? -51.254 -5.704 72.603 1.00 93.12 194 ALA A CA 1
ATOM 1593 C C . ALA A 1 194 ? -51.969 -4.526 73.288 1.00 93.12 194 ALA A C 1
ATOM 1595 O O . ALA A 1 194 ? -52.382 -4.652 74.441 1.00 93.12 194 ALA A O 1
ATOM 1596 N N . GLN A 1 195 ? -52.159 -3.405 72.582 1.00 91.69 195 GLN A N 1
ATOM 1597 C CA . GLN A 1 195 ? -52.958 -2.270 73.054 1.00 91.69 195 GLN A CA 1
ATOM 1598 C C . GLN A 1 195 ? -54.411 -2.685 73.280 1.00 91.69 195 GLN A C 1
ATOM 1600 O O . GLN A 1 195 ? -54.909 -2.524 74.390 1.00 91.69 195 GLN A O 1
ATOM 1605 N N . LYS A 1 196 ? -55.050 -3.311 72.283 1.00 93.62 196 LYS A N 1
ATOM 1606 C CA . LYS A 1 196 ? -56.420 -3.833 72.414 1.00 93.62 196 LYS A CA 1
ATOM 1607 C C . LYS A 1 196 ? -56.541 -4.850 73.543 1.00 93.62 196 LYS A C 1
ATOM 1609 O O . LYS A 1 196 ? -57.456 -4.757 74.346 1.00 93.62 196 LYS A O 1
ATOM 1614 N N . PHE A 1 197 ? -55.592 -5.779 73.654 1.00 94.50 197 PHE A N 1
ATOM 1615 C CA . PHE A 1 197 ? -55.563 -6.752 74.745 1.00 94.50 197 PHE A CA 1
ATOM 1616 C C . PHE A 1 197 ? -55.450 -6.075 76.117 1.00 94.50 197 PHE A C 1
ATOM 1618 O O . PHE A 1 197 ? -56.127 -6.477 77.057 1.00 94.50 197 PHE A O 1
ATOM 1625 N N . SER A 1 198 ? -54.623 -5.034 76.235 1.00 94.25 198 SER A N 1
ATOM 1626 C CA . SER A 1 198 ? -54.471 -4.273 77.480 1.00 94.25 198 SER A CA 1
ATOM 1627 C C . SER A 1 198 ? -55.737 -3.485 77.829 1.00 94.25 198 SER A C 1
ATOM 1629 O O . SER A 1 198 ? -56.127 -3.446 78.994 1.00 94.25 198 SER A O 1
ATOM 1631 N N . GLU A 1 199 ? -56.397 -2.881 76.837 1.00 93.62 199 GLU A N 1
ATOM 1632 C CA . GLU A 1 199 ? -57.691 -2.205 76.998 1.00 93.62 199 GLU A CA 1
ATOM 1633 C C . GLU A 1 199 ? -58.794 -3.190 77.408 1.00 93.62 199 GLU A C 1
ATOM 1635 O O . GLU A 1 199 ? -59.526 -2.925 78.361 1.00 93.62 199 GLU A O 1
ATOM 1640 N N . ASP A 1 200 ? -58.865 -4.354 76.758 1.00 93.88 200 ASP A N 1
ATOM 1641 C CA . ASP A 1 200 ? -59.811 -5.423 77.083 1.00 93.88 200 ASP A CA 1
ATOM 1642 C C . ASP A 1 200 ? -59.562 -5.993 78.484 1.00 93.88 200 ASP A C 1
ATOM 1644 O O . ASP A 1 200 ? -60.510 -6.220 79.235 1.00 93.88 200 ASP A O 1
ATOM 1648 N N . LEU A 1 201 ? -58.298 -6.209 78.864 1.00 92.81 201 LEU A N 1
ATOM 1649 C CA . LEU A 1 201 ? -57.931 -6.658 80.205 1.00 92.81 201 LEU A CA 1
ATOM 1650 C C . LEU A 1 201 ? -58.343 -5.621 81.248 1.00 92.81 201 LEU A C 1
ATOM 1652 O O . LEU A 1 201 ? -58.960 -5.976 82.247 1.00 92.81 201 LEU A O 1
ATOM 1656 N N . ARG A 1 202 ? -58.041 -4.342 81.006 1.00 93.50 202 ARG A N 1
ATOM 1657 C CA . ARG A 1 202 ? -58.441 -3.252 81.895 1.00 93.50 202 ARG A CA 1
ATOM 1658 C C . ARG A 1 202 ? -59.957 -3.205 82.054 1.00 93.50 202 ARG A C 1
ATOM 1660 O O . ARG A 1 202 ? -60.432 -3.130 83.179 1.00 93.50 202 ARG A O 1
ATOM 1667 N N . ARG A 1 203 ? -60.701 -3.308 80.953 1.00 94.50 203 ARG A N 1
ATOM 1668 C CA . ARG A 1 203 ? -62.163 -3.340 80.971 1.00 94.50 203 ARG A CA 1
ATOM 1669 C C . ARG A 1 203 ? -62.699 -4.535 81.763 1.00 94.50 203 ARG A C 1
ATOM 1671 O O . ARG A 1 203 ? -63.575 -4.342 82.595 1.00 94.50 203 ARG A O 1
ATOM 1678 N N . ARG A 1 204 ? -62.155 -5.743 81.565 1.00 92.56 204 ARG A N 1
ATOM 1679 C CA . ARG A 1 204 ? -62.551 -6.928 82.350 1.00 92.56 204 ARG A CA 1
ATOM 1680 C C . ARG A 1 204 ? -62.241 -6.765 83.828 1.00 92.56 204 ARG A C 1
ATOM 1682 O O . ARG A 1 204 ? -63.079 -7.098 84.647 1.00 92.56 204 ARG A O 1
ATOM 1689 N N . VAL A 1 205 ? -61.069 -6.236 84.173 1.00 91.62 205 VAL A N 1
ATOM 1690 C CA . VAL A 1 205 ? -60.713 -5.963 85.571 1.00 91.62 205 VAL A CA 1
ATOM 1691 C C . VAL A 1 205 ? -61.656 -4.915 86.166 1.00 91.62 205 VAL A C 1
ATOM 1693 O O . VAL A 1 205 ? -62.100 -5.078 87.296 1.00 91.62 205 VAL A O 1
ATOM 1696 N N . GLU A 1 206 ? -62.018 -3.861 85.432 1.00 91.75 206 GLU A N 1
ATOM 1697 C CA . GLU A 1 206 ? -63.016 -2.873 85.870 1.00 91.75 206 GLU A CA 1
ATOM 1698 C C . GLU A 1 206 ? -64.404 -3.515 86.082 1.00 91.75 206 GLU A C 1
ATOM 1700 O O . GLU A 1 206 ? -65.042 -3.254 87.101 1.00 91.75 206 GLU A O 1
ATOM 1705 N N . GLU A 1 207 ? -64.844 -4.402 85.185 1.00 92.38 207 GLU A N 1
ATOM 1706 C CA . GLU A 1 207 ? -66.099 -5.162 85.309 1.00 92.38 207 GLU A CA 1
ATOM 1707 C C . GLU A 1 207 ? -66.062 -6.140 86.506 1.00 92.38 207 GLU A C 1
ATOM 1709 O O . GLU A 1 207 ? -66.935 -6.091 87.371 1.00 92.38 207 GLU A O 1
ATOM 1714 N N . GLU A 1 208 ? -65.016 -6.963 86.634 1.00 91.19 208 GLU A N 1
ATOM 1715 C CA . GLU A 1 208 ? -64.837 -7.917 87.739 1.00 91.19 208 GLU A CA 1
ATOM 1716 C C . GLU A 1 208 ? -64.698 -7.215 89.096 1.00 91.19 208 GLU A C 1
ATOM 1718 O O . GLU A 1 208 ? -65.256 -7.668 90.098 1.00 91.19 208 GLU A O 1
ATOM 1723 N N . THR A 1 209 ? -63.975 -6.093 89.158 1.00 90.19 209 THR A N 1
ATOM 1724 C CA . THR A 1 209 ? -63.853 -5.305 90.393 1.00 90.19 209 THR A CA 1
ATOM 1725 C C . THR A 1 209 ? -65.167 -4.621 90.752 1.00 90.19 209 THR A C 1
ATOM 1727 O O . THR A 1 209 ? -65.502 -4.571 91.936 1.00 90.19 209 THR A O 1
ATOM 1730 N N . ALA A 1 210 ? -65.945 -4.145 89.774 1.00 91.19 210 ALA A N 1
ATOM 1731 C CA . ALA A 1 210 ? -67.290 -3.628 90.011 1.00 91.19 210 ALA A CA 1
ATOM 1732 C C . ALA A 1 210 ? -68.219 -4.718 90.569 1.00 91.19 210 ALA A C 1
ATOM 1734 O O . ALA A 1 210 ? -68.863 -4.488 91.594 1.00 91.19 210 ALA A O 1
ATOM 1735 N N . GLU A 1 211 ? -68.226 -5.915 89.974 1.00 92.81 211 GLU A N 1
ATOM 1736 C CA . GLU A 1 211 ? -68.978 -7.065 90.487 1.00 92.81 211 GLU A CA 1
ATOM 1737 C C . GLU A 1 211 ? -68.542 -7.460 91.902 1.00 92.81 211 GLU A C 1
ATOM 1739 O O . GLU A 1 211 ? -69.377 -7.735 92.765 1.00 92.81 211 GLU A O 1
ATOM 1744 N N . LEU A 1 212 ? -67.233 -7.492 92.167 1.00 92.69 212 LEU A N 1
ATOM 1745 C CA . LEU A 1 212 ? -66.692 -7.828 93.483 1.00 92.69 212 LEU A CA 1
ATOM 1746 C C . LEU A 1 212 ? -67.092 -6.780 94.527 1.00 92.69 212 LEU A C 1
ATOM 1748 O O . LEU A 1 212 ? -67.490 -7.139 95.634 1.00 92.69 212 LEU A O 1
ATOM 1752 N N . MET A 1 213 ? -67.048 -5.494 94.175 1.00 91.62 213 MET A N 1
ATOM 1753 C CA . MET A 1 213 ? -67.509 -4.406 95.039 1.00 91.62 213 MET A CA 1
ATOM 1754 C C . MET A 1 213 ? -69.016 -4.470 95.284 1.00 91.62 213 MET A C 1
ATOM 1756 O O . MET A 1 213 ? -69.462 -4.179 96.393 1.00 91.62 213 MET A O 1
ATOM 1760 N N . GLU A 1 214 ? -69.808 -4.854 94.284 1.00 91.62 214 GLU A N 1
ATOM 1761 C CA . GLU A 1 214 ? -71.245 -5.058 94.445 1.00 91.62 214 GLU A CA 1
ATOM 1762 C C . GLU A 1 214 ? -71.538 -6.232 95.386 1.00 91.62 214 GLU A C 1
ATOM 1764 O O . GLU A 1 214 ? -72.305 -6.065 96.335 1.00 91.62 214 GLU A O 1
ATOM 1769 N N . LYS A 1 215 ? -70.856 -7.371 95.213 1.00 90.69 215 LYS A N 1
ATOM 1770 C CA . LYS A 1 215 ? -70.928 -8.516 96.138 1.00 90.69 215 LYS A CA 1
ATOM 1771 C C . LYS A 1 215 ? -70.531 -8.114 97.559 1.00 90.69 215 LYS A C 1
ATOM 1773 O O . LYS A 1 215 ? -71.289 -8.351 98.492 1.00 90.69 215 LYS A O 1
ATOM 1778 N N . ALA A 1 216 ? -69.410 -7.410 97.728 1.00 89.88 216 ALA A N 1
ATOM 1779 C CA . ALA A 1 216 ? -68.966 -6.925 99.034 1.00 89.88 216 ALA A CA 1
ATOM 1780 C C . ALA A 1 216 ? -69.979 -5.957 99.674 1.00 89.88 216 ALA A C 1
ATOM 1782 O O . ALA A 1 216 ? -70.217 -6.015 100.879 1.00 89.88 216 ALA A O 1
ATOM 1783 N N . ARG A 1 217 ? -70.617 -5.079 98.885 1.00 88.94 217 ARG A N 1
ATOM 1784 C CA . ARG A 1 217 ? -71.702 -4.209 99.372 1.00 88.94 217 ARG A CA 1
ATOM 1785 C C . ARG A 1 217 ? -72.909 -5.019 99.824 1.00 88.94 217 ARG A C 1
ATOM 1787 O O . ARG A 1 217 ? -73.431 -4.739 100.899 1.00 88.94 217 ARG A O 1
ATOM 1794 N N . GLN A 1 218 ? -73.331 -6.014 99.046 1.00 92.12 218 GLN A N 1
ATOM 1795 C CA . GLN A 1 218 ? -74.427 -6.909 99.420 1.00 92.12 218 GLN A CA 1
ATOM 1796 C C . GLN A 1 218 ? -74.103 -7.671 100.711 1.00 92.12 218 GLN A C 1
ATOM 1798 O O . GLN A 1 218 ? -74.938 -7.714 101.611 1.00 92.12 218 GLN A O 1
ATOM 1803 N N . ASP A 1 219 ? -72.882 -8.188 100.856 1.00 90.94 219 ASP A N 1
ATOM 1804 C CA . ASP A 1 219 ? -72.428 -8.871 102.070 1.00 90.94 219 ASP A CA 1
ATOM 1805 C C . ASP A 1 219 ? -72.432 -7.940 103.289 1.00 90.94 219 ASP A C 1
ATOM 1807 O O . ASP A 1 219 ? -72.919 -8.314 104.358 1.00 90.94 219 ASP A O 1
ATOM 1811 N N . VAL A 1 220 ? -71.959 -6.698 103.133 1.00 89.44 220 VAL A N 1
ATOM 1812 C CA . VAL A 1 220 ? -72.016 -5.675 104.189 1.00 89.44 220 VAL A CA 1
ATOM 1813 C C . VAL A 1 220 ? -73.462 -5.321 104.533 1.00 89.44 220 VAL A C 1
ATOM 1815 O O . VAL A 1 220 ? -73.789 -5.180 105.711 1.00 89.44 220 VAL A O 1
ATOM 1818 N N . GLU A 1 221 ? -74.353 -5.196 103.548 1.00 88.38 221 GLU A N 1
ATOM 1819 C CA . GLU A 1 221 ? -75.776 -4.962 103.797 1.00 88.38 221 GLU A CA 1
ATOM 1820 C C . GLU A 1 221 ? -76.430 -6.131 104.532 1.00 88.38 221 GLU A C 1
ATOM 1822 O O . GLU A 1 221 ? -77.169 -5.904 105.491 1.00 88.38 221 GLU A O 1
ATOM 1827 N N . LEU A 1 222 ? -76.145 -7.370 104.129 1.00 92.44 222 LEU A N 1
ATOM 1828 C CA . LEU A 1 222 ? -76.614 -8.577 104.805 1.00 92.44 222 LEU A CA 1
ATOM 1829 C C . LEU A 1 222 ? -76.103 -8.629 106.244 1.00 92.44 222 LEU A C 1
ATOM 1831 O O . LEU A 1 222 ? -76.884 -8.876 107.163 1.00 92.44 222 LEU A O 1
ATOM 1835 N N . PHE A 1 223 ? -74.817 -8.349 106.459 1.00 91.00 223 PHE A N 1
ATOM 1836 C CA . PHE A 1 223 ? -74.230 -8.275 107.792 1.00 91.00 223 PHE A CA 1
ATOM 1837 C C . PHE A 1 223 ? -74.888 -7.177 108.632 1.00 91.00 223 PHE A C 1
ATOM 1839 O O . PHE A 1 223 ? -75.254 -7.416 109.780 1.00 91.00 223 PHE A O 1
ATOM 1846 N 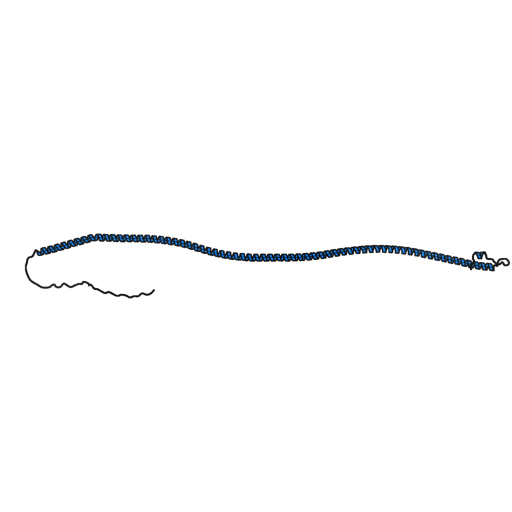N . ARG A 1 224 ? -75.123 -5.993 108.055 1.00 89.31 224 ARG A N 1
ATOM 1847 C CA . ARG A 1 224 ? -75.796 -4.880 108.730 1.00 89.31 224 ARG A CA 1
ATOM 1848 C C . ARG A 1 224 ? -77.240 -5.226 109.087 1.00 89.31 224 ARG A C 1
ATOM 1850 O O . ARG A 1 224 ? -77.678 -4.876 110.176 1.00 89.31 224 ARG A O 1
ATOM 1857 N N . ARG A 1 225 ? -77.978 -5.909 108.204 1.00 90.19 225 ARG A N 1
ATOM 1858 C CA . ARG A 1 225 ? -79.338 -6.402 108.486 1.00 90.19 225 ARG A CA 1
ATOM 1859 C C . ARG A 1 225 ? -79.327 -7.395 109.641 1.00 90.19 225 ARG A C 1
ATOM 1861 O O . ARG A 1 225 ? -80.048 -7.170 110.602 1.00 90.19 225 ARG A O 1
ATOM 1868 N N . LYS A 1 226 ? -78.449 -8.404 109.600 1.00 90.00 226 LYS A N 1
ATOM 1869 C CA . LYS A 1 226 ? -78.273 -9.364 110.703 1.00 90.00 226 LYS A CA 1
ATOM 1870 C C . LYS A 1 226 ? -77.922 -8.658 112.015 1.00 90.00 226 LYS A C 1
ATOM 1872 O O . LYS A 1 226 ? -78.546 -8.921 113.031 1.00 90.00 226 LYS A O 1
ATOM 1877 N N . ALA A 1 227 ? -76.986 -7.709 111.994 1.00 87.56 227 ALA A N 1
ATOM 1878 C CA . ALA A 1 227 ? -76.625 -6.928 113.175 1.00 87.56 227 ALA A CA 1
ATOM 1879 C C . ALA A 1 227 ? -77.802 -6.093 113.711 1.00 87.56 227 ALA A C 1
ATOM 1881 O O . ALA A 1 227 ? -77.994 -6.029 114.921 1.00 87.56 227 ALA A O 1
ATOM 1882 N N . HIS A 1 228 ? -78.612 -5.482 112.836 1.00 88.25 228 HIS A N 1
ATOM 1883 C CA . HIS A 1 228 ? -79.834 -4.767 113.235 1.00 88.25 228 HIS A CA 1
ATOM 1884 C C . HIS A 1 228 ? -80.902 -5.704 113.806 1.00 88.25 228 HIS A C 1
ATOM 1886 O O . HIS A 1 228 ? -81.553 -5.344 114.781 1.00 88.25 228 HIS A O 1
ATOM 1892 N N . GLU A 1 229 ? -81.077 -6.896 113.235 1.00 88.00 229 GLU A N 1
ATOM 1893 C CA . GLU A 1 229 ? -81.988 -7.921 113.758 1.00 88.00 229 GLU A CA 1
ATOM 1894 C C . GLU A 1 229 ? -81.562 -8.383 115.157 1.00 88.00 229 GLU A C 1
ATOM 1896 O O . GLU A 1 229 ? -82.392 -8.425 116.064 1.00 88.00 229 GLU A O 1
ATOM 1901 N N . GLU A 1 230 ? -80.273 -8.657 115.362 1.00 84.62 230 GLU A N 1
ATOM 1902 C CA . GLU A 1 230 ? -79.715 -9.003 116.674 1.00 84.62 230 GLU A CA 1
ATOM 1903 C C . GLU A 1 230 ? -79.860 -7.838 117.673 1.00 84.62 230 GLU A C 1
ATOM 1905 O O . GLU A 1 230 ? -80.348 -8.032 118.787 1.00 84.62 230 GLU A O 1
ATOM 1910 N N . LEU A 1 231 ? -79.554 -6.598 117.268 1.00 84.56 231 LEU A N 1
ATOM 1911 C CA . LEU A 1 231 ? -79.763 -5.404 118.100 1.00 84.56 231 LEU A CA 1
ATOM 1912 C C . LEU A 1 231 ? -81.234 -5.168 118.461 1.00 84.56 231 LEU A C 1
ATOM 1914 O O . LEU A 1 231 ? -81.501 -4.637 119.533 1.00 84.56 231 LEU A O 1
ATOM 1918 N N . ALA A 1 232 ? -82.184 -5.540 117.601 1.00 84.06 232 ALA A N 1
ATOM 1919 C CA . ALA A 1 232 ? -83.613 -5.451 117.896 1.00 84.06 232 ALA A CA 1
ATOM 1920 C C . ALA A 1 232 ? -84.099 -6.589 118.813 1.00 84.06 232 ALA A C 1
ATOM 1922 O O . ALA A 1 232 ? -85.030 -6.391 119.596 1.00 84.06 232 ALA A O 1
ATOM 1923 N N . ARG A 1 233 ? -83.466 -7.769 118.749 1.00 87.25 233 ARG A N 1
ATOM 1924 C CA . ARG A 1 233 ? -83.753 -8.909 119.636 1.00 87.25 233 ARG A CA 1
ATOM 1925 C C . ARG A 1 233 ? -83.268 -8.676 121.062 1.00 87.25 233 ARG A C 1
ATOM 1927 O O . ARG A 1 233 ? -83.999 -9.002 121.995 1.00 87.25 233 ARG A O 1
ATOM 1934 N N . LEU A 1 234 ? -82.092 -8.070 121.235 1.00 85.19 234 LEU A N 1
ATOM 1935 C CA . LEU A 1 234 ? -81.488 -7.842 122.551 1.00 85.19 234 LEU A CA 1
ATOM 1936 C C . LEU A 1 234 ? -82.419 -7.107 123.543 1.00 85.19 234 LEU A C 1
ATOM 1938 O O . LEU A 1 234 ? -82.561 -7.595 124.659 1.00 85.19 234 LEU A O 1
ATOM 1942 N N . PRO A 1 235 ? -83.110 -6.000 123.198 1.00 83.00 235 PRO A N 1
ATOM 1943 C CA . PRO A 1 235 ? -84.073 -5.351 124.089 1.00 83.00 235 PRO A CA 1
ATOM 1944 C C . PRO A 1 235 ? -85.234 -6.256 124.499 1.00 83.00 235 PRO A C 1
ATOM 1946 O O . PRO A 1 235 ? -85.597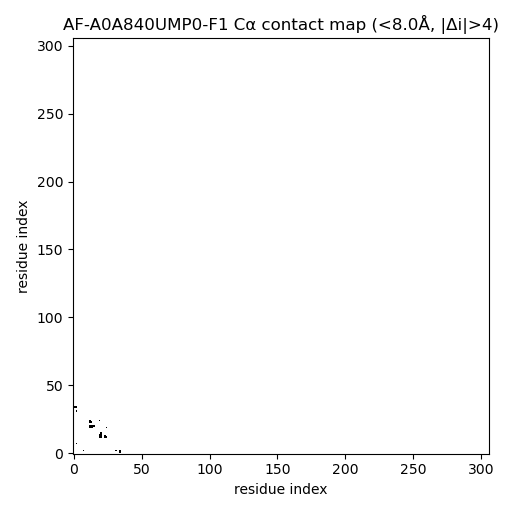 -6.269 125.670 1.00 83.00 235 PRO A O 1
ATOM 1949 N N . ILE A 1 236 ? -85.789 -7.031 123.560 1.00 85.62 236 ILE A N 1
ATOM 1950 C CA . ILE A 1 236 ? -86.899 -7.962 123.827 1.00 85.62 236 ILE A CA 1
ATOM 1951 C C . ILE A 1 236 ? -86.436 -9.057 124.795 1.00 85.62 236 ILE A C 1
ATOM 1953 O O . ILE A 1 236 ? -87.168 -9.467 125.697 1.00 85.62 236 ILE A O 1
ATOM 1957 N N . GLU A 1 237 ? -85.205 -9.530 124.625 1.00 83.12 237 GLU A N 1
ATOM 1958 C CA . GLU A 1 237 ? -84.599 -10.527 125.499 1.00 83.12 237 GLU A CA 1
ATOM 1959 C C . GLU A 1 237 ? -84.251 -9.951 126.879 1.00 83.12 237 GLU A C 1
ATOM 1961 O O . GLU A 1 237 ? -84.542 -10.581 127.896 1.00 83.12 237 GLU A O 1
ATOM 1966 N N . ILE A 1 238 ? -83.740 -8.716 126.940 1.00 81.75 238 ILE A N 1
ATOM 1967 C CA . ILE A 1 238 ? -83.527 -7.970 128.188 1.00 81.75 238 ILE A CA 1
ATOM 1968 C C . ILE A 1 238 ? -84.854 -7.786 128.929 1.00 81.75 238 ILE A C 1
ATOM 1970 O O . ILE A 1 238 ? -84.907 -8.030 130.132 1.00 81.75 238 ILE A O 1
ATOM 1974 N N . GLU A 1 239 ? -85.925 -7.393 128.241 1.00 84.19 239 GLU A N 1
ATOM 1975 C CA . GLU A 1 239 ? -87.251 -7.217 128.837 1.00 84.19 239 GLU A CA 1
ATOM 1976 C C . GLU A 1 239 ? -87.808 -8.550 129.356 1.00 84.19 239 GLU A C 1
ATOM 1978 O O . GLU A 1 239 ? -88.268 -8.625 130.496 1.00 84.19 239 GLU A O 1
ATOM 1983 N N . ARG A 1 240 ? -87.682 -9.641 128.586 1.00 86.69 240 ARG A N 1
ATOM 1984 C CA . ARG A 1 240 ? -88.027 -10.994 129.059 1.00 86.69 240 ARG A CA 1
ATOM 1985 C C . ARG A 1 240 ? -87.254 -11.384 130.314 1.00 86.69 240 ARG A C 1
ATOM 1987 O O . ARG A 1 240 ? -87.858 -11.885 131.258 1.00 86.69 240 ARG A O 1
ATOM 1994 N N . LEU A 1 241 ? -85.943 -11.150 130.351 1.00 83.88 241 LEU A N 1
ATOM 1995 C CA . LEU A 1 241 ? -85.108 -11.452 131.516 1.00 83.88 241 LEU A CA 1
ATOM 1996 C C . LEU A 1 241 ? -85.459 -10.567 132.718 1.00 83.88 241 LEU A C 1
ATOM 1998 O O . LEU A 1 241 ? -85.476 -11.046 133.853 1.00 83.88 241 LEU A O 1
ATOM 2002 N N . GLN A 1 242 ? -85.783 -9.293 132.495 1.00 83.12 242 GLN A N 1
ATOM 2003 C CA . GLN A 1 242 ? -86.262 -8.391 133.542 1.00 83.12 242 GLN A CA 1
ATOM 2004 C C . GLN A 1 242 ? -87.608 -8.848 134.108 1.00 83.12 242 GLN A C 1
ATOM 2006 O O . GLN A 1 242 ? -87.749 -8.899 135.331 1.00 83.12 242 GLN A O 1
ATOM 2011 N N . ASN A 1 243 ? -88.556 -9.233 133.254 1.00 84.69 243 ASN A N 1
ATOM 2012 C CA . ASN A 1 243 ? -89.845 -9.781 133.670 1.00 84.69 243 ASN A CA 1
ATOM 2013 C C . ASN A 1 243 ? -89.660 -11.091 134.430 1.00 84.69 243 ASN A C 1
ATOM 2015 O O . ASN A 1 243 ? -90.207 -11.235 135.518 1.00 84.69 243 ASN A O 1
ATOM 2019 N N . ARG A 1 244 ? -88.788 -11.988 133.955 1.00 84.88 244 ARG A N 1
ATOM 2020 C CA . ARG A 1 244 ? -88.459 -13.222 134.675 1.00 84.88 244 ARG A CA 1
ATOM 2021 C C . ARG A 1 244 ? -87.837 -12.943 136.043 1.00 84.88 244 ARG A C 1
ATOM 2023 O O . ARG A 1 244 ? -88.170 -13.607 137.017 1.00 84.88 244 ARG A O 1
ATOM 2030 N N . ARG A 1 245 ? -86.970 -11.931 136.153 1.00 84.56 245 ARG A N 1
ATOM 2031 C CA . ARG A 1 245 ? -86.421 -11.478 137.441 1.00 84.56 245 ARG A CA 1
ATOM 2032 C C . ARG A 1 245 ? -87.524 -10.966 138.373 1.00 84.56 245 ARG A C 1
ATOM 2034 O O . ARG A 1 245 ? -87.450 -11.211 139.573 1.00 84.56 245 ARG A O 1
ATOM 2041 N N . VAL A 1 246 ? -88.506 -10.228 137.852 1.00 85.06 246 VAL A N 1
ATOM 2042 C CA . VAL A 1 246 ? -89.657 -9.742 138.633 1.00 85.06 246 VAL A CA 1
ATOM 2043 C C . VAL A 1 246 ? -90.548 -10.903 139.072 1.00 85.06 246 VAL A C 1
ATOM 2045 O O . VAL A 1 246 ? -90.868 -10.972 140.253 1.00 85.06 246 VAL A O 1
ATOM 2048 N N . GLU A 1 247 ? -90.875 -11.835 138.175 1.00 85.00 247 GLU A N 1
ATOM 2049 C CA . GLU A 1 247 ? -91.627 -13.057 138.488 1.00 85.00 247 GLU A CA 1
ATOM 2050 C C . GLU A 1 247 ? -90.950 -13.850 139.599 1.00 85.00 247 GLU A C 1
ATOM 2052 O O . GLU A 1 247 ? -91.562 -14.066 140.635 1.00 85.00 247 GLU A O 1
ATOM 2057 N N . VAL A 1 248 ? -89.664 -14.187 139.449 1.00 83.25 248 VAL A N 1
ATOM 2058 C CA . VAL A 1 248 ? -88.911 -14.924 140.476 1.00 83.25 248 VAL A CA 1
ATOM 2059 C C . VAL A 1 248 ? -88.899 -14.161 141.803 1.00 83.25 248 VAL A C 1
ATOM 2061 O O . VAL A 1 248 ? -88.967 -14.772 142.863 1.00 83.25 248 VAL A O 1
ATOM 2064 N N . ARG A 1 249 ? -88.845 -12.823 141.780 1.00 82.69 249 ARG A N 1
ATOM 2065 C CA . ARG A 1 249 ? -88.892 -11.996 142.996 1.00 82.69 249 ARG A CA 1
ATOM 2066 C C . ARG A 1 249 ? -90.255 -12.047 143.685 1.00 82.69 249 ARG A C 1
ATOM 2068 O O . ARG A 1 249 ? -90.294 -12.099 144.912 1.00 82.69 249 ARG A O 1
ATOM 2075 N N . GLU A 1 250 ? -91.345 -11.989 142.927 1.00 81.62 250 GLU A N 1
ATOM 2076 C CA . GLU A 1 250 ? -92.703 -12.108 143.467 1.00 81.62 250 GLU A CA 1
ATOM 2077 C C . GLU A 1 250 ? -93.007 -13.548 143.907 1.00 81.62 250 GLU A C 1
ATOM 2079 O O . GLU A 1 250 ? -93.566 -13.735 144.984 1.00 81.62 250 GLU A O 1
ATOM 2084 N N . GLU A 1 251 ? -92.537 -14.563 143.176 1.00 80.25 251 GLU A N 1
ATOM 2085 C CA . GLU A 1 251 ? -92.544 -15.966 143.606 1.00 80.25 251 GLU A CA 1
ATOM 2086 C C . GLU A 1 251 ? -91.827 -16.107 144.960 1.00 80.25 251 GLU A C 1
ATOM 2088 O O . GLU A 1 251 ? -92.414 -16.631 145.906 1.00 80.25 251 GLU A O 1
ATOM 2093 N N . LEU A 1 252 ? -90.618 -15.546 145.113 1.00 76.75 252 LEU A N 1
ATOM 2094 C CA . LEU A 1 252 ? -89.860 -15.586 146.373 1.00 76.75 252 LEU A CA 1
ATOM 2095 C C . LEU A 1 252 ? -90.569 -14.845 147.512 1.00 76.75 252 LEU A C 1
ATOM 2097 O O . LEU A 1 252 ? -90.597 -15.337 148.640 1.00 76.75 252 LEU A O 1
ATOM 2101 N N . LYS A 1 253 ? -91.148 -13.667 147.236 1.00 77.19 253 LYS A N 1
ATOM 2102 C CA . LYS A 1 253 ? -91.971 -12.938 148.213 1.00 77.19 253 LYS A CA 1
ATOM 2103 C C . LYS A 1 253 ? -93.175 -13.763 148.638 1.00 77.19 253 LYS A C 1
ATOM 2105 O O . LYS A 1 253 ? -93.437 -13.841 149.828 1.00 77.19 253 LYS A O 1
ATOM 2110 N N . SER A 1 254 ? -93.887 -14.379 147.697 1.00 77.31 254 SER A N 1
ATOM 2111 C CA . SER A 1 254 ? -95.066 -15.195 147.989 1.00 77.31 254 SER A CA 1
ATOM 2112 C C . SER A 1 254 ? -94.699 -16.409 148.843 1.00 77.31 254 SER A C 1
ATOM 2114 O O . SER A 1 254 ? -95.388 -16.707 149.818 1.00 77.31 254 SER A O 1
ATOM 2116 N N . LEU A 1 255 ? -93.556 -17.041 148.557 1.00 76.50 255 LEU A N 1
ATOM 2117 C CA . LEU A 1 255 ? -93.011 -18.150 149.331 1.00 76.50 255 LEU A CA 1
ATOM 2118 C C . LEU A 1 255 ? -92.670 -17.697 150.760 1.00 76.50 255 LEU A C 1
ATOM 2120 O O . LEU A 1 255 ? -93.082 -18.328 151.727 1.00 76.50 255 LEU A O 1
ATOM 2124 N N . LEU A 1 256 ? -91.983 -16.557 150.904 1.00 73.38 256 LEU A N 1
ATOM 2125 C CA . LEU A 1 256 ? -91.633 -15.971 152.203 1.00 73.38 256 LEU A CA 1
ATOM 2126 C C . LEU A 1 256 ? -92.864 -15.530 153.000 1.00 73.38 256 LEU A C 1
ATOM 2128 O O . LEU A 1 256 ? -92.917 -15.754 154.204 1.00 73.38 256 LEU A O 1
ATOM 2132 N N . SER A 1 257 ? -93.864 -14.935 152.348 1.00 69.19 257 SER A N 1
ATOM 2133 C CA . SER A 1 257 ? -95.142 -14.587 152.971 1.00 69.19 257 SER A CA 1
ATOM 2134 C C . SER A 1 257 ? -95.902 -15.833 153.414 1.00 69.19 257 SER A C 1
ATOM 2136 O O . SER A 1 257 ? -96.467 -15.827 154.501 1.00 69.19 257 SER A O 1
ATOM 2138 N N . THR A 1 258 ? -95.852 -16.916 152.635 1.00 71.50 258 THR A N 1
ATOM 2139 C CA . THR A 1 258 ? -96.422 -18.214 153.025 1.00 71.50 258 THR A CA 1
ATOM 2140 C C . THR A 1 258 ? -95.703 -18.774 154.254 1.00 71.50 258 THR A C 1
ATOM 2142 O O . THR A 1 258 ? -96.362 -19.196 155.200 1.00 71.50 258 THR A O 1
ATOM 2145 N N . TYR A 1 259 ? -94.368 -18.709 154.303 1.00 68.00 259 TYR A N 1
ATOM 2146 C CA . TYR A 1 259 ? -93.596 -19.126 155.479 1.00 68.00 259 TYR A CA 1
ATOM 2147 C C . TYR A 1 259 ? -93.848 -18.245 156.714 1.00 68.00 259 TYR A C 1
ATOM 2149 O O . TYR A 1 259 ? -93.933 -18.768 157.822 1.00 68.00 259 TYR A O 1
ATOM 2157 N N . LEU A 1 260 ? -94.036 -16.933 156.547 1.00 61.34 260 LEU A N 1
ATOM 2158 C CA . LEU A 1 260 ? -94.446 -16.023 157.628 1.00 61.34 260 LEU A CA 1
ATOM 2159 C C . LEU A 1 260 ? -95.849 -16.360 158.153 1.00 61.34 260 LEU A C 1
ATOM 2161 O O . LEU A 1 260 ? -96.061 -16.421 159.358 1.00 61.34 260 LEU A O 1
ATOM 2165 N N . GLN A 1 261 ? -96.786 -16.672 157.257 1.00 58.97 261 GLN A N 1
ATOM 2166 C CA . GLN A 1 261 ? -98.153 -17.054 157.613 1.00 58.97 261 GLN A CA 1
ATOM 2167 C C . GLN A 1 261 ? -98.221 -18.439 158.291 1.00 58.97 261 GLN A C 1
ATOM 2169 O O . GLN A 1 261 ? -99.073 -18.675 159.149 1.00 58.97 261 GLN A O 1
ATOM 2174 N N . GLN A 1 262 ? -97.291 -19.341 157.955 1.00 61.00 262 GLN A N 1
ATOM 2175 C CA . GLN A 1 262 ? -97.095 -20.623 158.641 1.00 61.00 262 GLN A CA 1
ATOM 2176 C C . GLN A 1 262 ? -96.448 -20.471 160.030 1.00 61.00 262 GLN A C 1
ATOM 2178 O O . GLN A 1 262 ? -96.703 -21.297 160.903 1.00 61.00 262 GLN A O 1
ATOM 2183 N N . LEU A 1 263 ? -95.651 -19.424 160.268 1.00 56.50 263 LEU A N 1
ATOM 2184 C CA . LEU A 1 263 ? -95.028 -19.154 161.573 1.00 56.50 263 LEU A CA 1
ATOM 2185 C C . LEU A 1 263 ? -95.993 -18.520 162.587 1.00 56.50 263 LEU A C 1
ATOM 2187 O O . LEU A 1 263 ? -95.862 -18.771 163.783 1.00 56.50 263 LEU A O 1
ATOM 2191 N N . ASP A 1 264 ? -96.995 -17.769 162.130 1.00 53.03 264 ASP A N 1
ATOM 2192 C CA . ASP A 1 264 ? -97.965 -17.109 163.016 1.00 53.03 264 ASP A CA 1
ATOM 2193 C C . ASP A 1 264 ? -99.062 -18.051 163.570 1.00 53.03 264 ASP A C 1
ATOM 2195 O O . ASP A 1 264 ? -99.854 -17.641 164.420 1.00 53.03 264 ASP A O 1
ATOM 2199 N N . THR A 1 265 ? -99.134 -19.320 163.137 1.00 52.50 265 THR A N 1
ATOM 2200 C CA . THR A 1 265 ? -100.264 -20.230 163.442 1.00 52.50 265 THR A CA 1
ATOM 2201 C C . THR A 1 265 ? -99.991 -21.390 164.414 1.00 52.50 265 THR A C 1
ATOM 2203 O O . THR A 1 265 ? -100.872 -22.233 164.575 1.00 52.50 265 THR A O 1
ATOM 2206 N N . PHE A 1 266 ? -98.874 -21.428 165.159 1.00 36.09 266 PHE A N 1
ATOM 2207 C CA . PHE A 1 266 ? -98.687 -22.447 166.218 1.00 36.09 266 PHE A CA 1
ATOM 2208 C C . PHE A 1 266 ? -97.881 -21.993 167.457 1.00 36.09 266 PHE A C 1
ATOM 2210 O O . PHE A 1 266 ? -96.681 -21.742 167.349 1.00 36.09 266 PHE A O 1
ATOM 2217 N N . PRO A 1 267 ? -98.478 -22.022 168.671 1.00 43.25 267 PRO A N 1
ATOM 2218 C CA . PRO A 1 267 ? -97.756 -22.108 169.938 1.00 43.25 267 PRO A CA 1
ATOM 2219 C C . PRO A 1 267 ? -97.796 -23.537 170.538 1.00 43.25 267 PRO A C 1
ATOM 2221 O O . PRO A 1 267 ? -98.862 -24.061 170.836 1.00 43.25 267 PRO A O 1
ATOM 2224 N N . GLY A 1 268 ? -96.608 -24.122 170.759 1.00 34.31 268 GLY A N 1
ATOM 2225 C CA . GLY A 1 268 ? -96.228 -25.070 171.831 1.00 34.31 268 GLY A CA 1
ATOM 2226 C C . GLY A 1 268 ? -96.871 -26.470 171.961 1.00 34.31 268 GLY A C 1
ATOM 2227 O O . GLY A 1 268 ? -98.025 -26.596 172.354 1.00 34.31 268 GLY A O 1
ATOM 2228 N N . SER A 1 269 ? -96.062 -27.539 171.843 1.00 35.72 269 SER A N 1
ATOM 2229 C CA . SER A 1 269 ? -95.847 -28.594 172.875 1.00 35.72 269 SER A CA 1
ATOM 2230 C C . SER A 1 269 ? -94.921 -29.731 172.375 1.00 35.72 269 SER A C 1
ATOM 2232 O O . SER A 1 269 ? -94.468 -29.714 171.238 1.00 35.72 269 SER A O 1
ATOM 2234 N N . LYS A 1 270 ? -94.549 -30.624 173.301 1.00 34.47 270 LYS A N 1
ATOM 2235 C CA . LYS A 1 270 ? -93.299 -31.390 173.458 1.00 34.47 270 LYS A CA 1
ATOM 2236 C C . LYS A 1 270 ? -93.305 -32.843 172.926 1.00 34.47 270 LYS A C 1
ATOM 2238 O O . LYS A 1 270 ? -94.341 -33.491 172.941 1.00 34.47 270 LYS A O 1
ATOM 2243 N N . ASP A 1 271 ? -92.078 -33.311 172.657 1.00 32.41 271 ASP A N 1
ATOM 2244 C CA . ASP A 1 271 ? -91.433 -34.624 172.898 1.00 32.41 271 ASP A CA 1
ATOM 2245 C C . ASP A 1 271 ? -91.872 -35.958 172.231 1.00 32.41 271 ASP A C 1
ATOM 2247 O O . ASP A 1 271 ? -92.956 -36.491 172.446 1.00 32.41 271 ASP A O 1
ATOM 2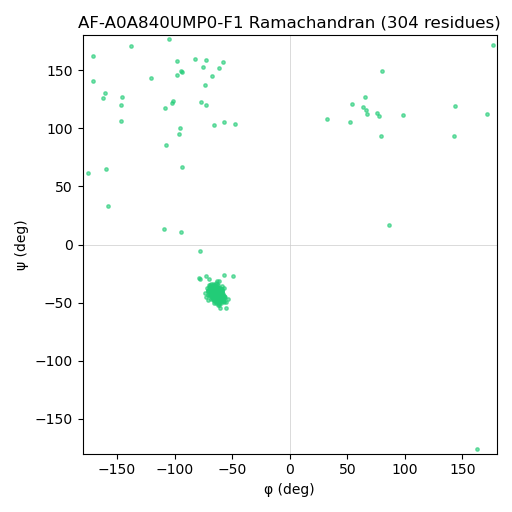251 N N . SER A 1 272 ? -90.834 -36.577 171.635 1.00 30.14 272 SER A N 1
ATOM 2252 C CA . SER A 1 272 ? -90.399 -37.997 171.643 1.00 30.14 272 SER A CA 1
ATOM 2253 C C . SER A 1 272 ? -90.750 -38.975 170.493 1.00 30.14 272 SER A C 1
ATOM 2255 O O . SER A 1 272 ? -91.878 -39.417 170.330 1.00 30.14 272 SER A O 1
ATOM 2257 N N . GLU A 1 273 ? -89.664 -39.327 169.779 1.00 35.16 273 GLU A N 1
ATOM 2258 C CA . GLU A 1 273 ? -89.180 -40.650 169.318 1.00 35.16 273 GLU A CA 1
ATOM 2259 C C . GLU A 1 273 ? -89.941 -41.499 168.276 1.00 35.16 273 GLU A C 1
ATOM 2261 O O . GLU A 1 273 ? -90.969 -42.106 168.549 1.00 35.16 273 GLU A O 1
ATOM 2266 N N . SER A 1 274 ? -89.292 -41.700 167.118 1.00 27.09 274 SER A N 1
ATOM 2267 C CA . SER A 1 274 ? -88.661 -42.990 166.774 1.00 27.09 274 SER A CA 1
ATOM 2268 C C . SER A 1 274 ? -87.622 -42.794 165.662 1.00 27.09 274 SER A C 1
ATOM 2270 O O . SER A 1 274 ? -87.908 -42.182 164.634 1.00 27.09 274 SER A O 1
ATOM 2272 N N . GLU A 1 275 ? -86.419 -43.324 165.884 1.00 35.41 275 GLU A N 1
ATOM 2273 C CA . GLU A 1 275 ? -85.417 -43.628 164.858 1.00 35.41 275 GLU A CA 1
ATOM 2274 C C . GLU A 1 275 ? -85.978 -44.592 163.802 1.00 35.41 275 GLU A C 1
ATOM 2276 O O . GLU A 1 275 ? -86.882 -45.382 164.096 1.00 35.41 275 GLU A O 1
ATOM 2281 N N . GLY A 1 276 ? -85.376 -44.579 162.611 1.00 31.11 276 GLY A N 1
ATOM 2282 C CA . GLY A 1 276 ? -85.493 -45.671 161.647 1.00 31.11 276 GLY A CA 1
ATOM 2283 C C . GLY A 1 276 ? -85.572 -45.200 160.204 1.00 31.11 276 GLY A C 1
ATOM 2284 O O . GLY A 1 276 ? -86.658 -44.953 159.699 1.00 31.11 276 GLY A O 1
ATOM 2285 N N . ASP A 1 277 ? -84.402 -45.156 159.569 1.00 35.25 277 ASP A N 1
ATOM 2286 C CA . ASP A 1 277 ? -84.186 -45.351 158.135 1.00 35.25 277 ASP A CA 1
ATOM 2287 C C . ASP A 1 277 ? -84.737 -44.302 157.162 1.00 35.25 277 ASP A C 1
ATOM 2289 O O . ASP A 1 277 ? -85.933 -44.183 156.928 1.00 35.25 277 ASP A O 1
ATOM 2293 N N . LEU A 1 278 ? -83.807 -43.582 156.524 1.00 41.62 278 LEU A N 1
ATOM 2294 C CA . LEU A 1 278 ? -83.716 -43.434 155.061 1.00 41.62 278 LEU A CA 1
ATOM 2295 C C . LEU A 1 278 ? -82.453 -42.628 154.717 1.00 41.62 278 LEU A C 1
ATOM 2297 O O . LEU A 1 278 ? -82.478 -41.543 154.138 1.00 41.62 278 LEU A O 1
ATOM 2301 N N . MET A 1 279 ? -81.311 -43.202 155.095 1.00 33.81 279 MET A N 1
ATOM 2302 C CA . MET A 1 279 ? -80.008 -42.884 154.523 1.00 33.81 279 MET A CA 1
ATOM 2303 C C . MET A 1 279 ? -79.749 -43.888 153.391 1.00 33.81 279 MET A C 1
ATOM 2305 O O . MET A 1 279 ? -78.907 -44.762 153.523 1.00 33.81 279 MET A O 1
ATOM 2309 N N . GLU A 1 280 ? -80.527 -43.826 152.304 1.00 38.69 280 GLU A N 1
ATOM 2310 C CA . GLU A 1 280 ? -80.345 -44.738 151.163 1.00 38.69 280 GLU A CA 1
ATOM 2311 C C . GLU A 1 280 ? -80.979 -44.185 149.872 1.00 38.69 280 GLU A C 1
ATOM 2313 O O . GLU A 1 280 ? -81.945 -44.724 149.352 1.00 38.69 280 GLU A O 1
ATOM 2318 N N . LEU A 1 281 ? -80.472 -43.059 149.351 1.00 39.22 281 LEU A N 1
ATOM 2319 C CA . LEU A 1 281 ? -80.640 -42.711 147.925 1.00 39.22 281 LEU A CA 1
ATOM 2320 C C . LEU A 1 281 ? -79.576 -41.715 147.418 1.00 39.22 281 LEU A C 1
ATOM 2322 O O . LEU A 1 281 ? -79.831 -40.876 146.559 1.00 39.22 281 LEU A O 1
ATOM 2326 N N . TYR A 1 282 ? -78.356 -41.807 147.950 1.00 37.25 282 TYR A N 1
ATOM 2327 C CA . TYR A 1 282 ? -77.168 -41.193 147.357 1.00 37.25 282 TYR A CA 1
ATOM 2328 C C . TYR A 1 282 ? -76.305 -42.305 146.764 1.00 37.25 282 TYR A C 1
ATOM 2330 O O . TYR A 1 282 ? -75.415 -42.793 147.446 1.00 37.25 282 TYR A O 1
ATOM 2338 N N . GLN A 1 283 ? -76.584 -42.720 145.521 1.00 40.19 283 GLN A N 1
ATOM 2339 C CA . GLN A 1 283 ? -75.596 -43.262 144.568 1.00 40.19 283 GLN A CA 1
ATOM 2340 C C . GLN A 1 283 ? -76.271 -43.833 143.320 1.00 40.19 283 GLN A C 1
ATOM 2342 O O . GLN A 1 283 ? -76.914 -44.871 143.416 1.00 40.19 283 GLN A O 1
ATOM 2347 N N . THR A 1 284 ? -76.046 -43.161 142.180 1.00 32.81 284 THR A N 1
ATOM 2348 C CA . THR A 1 284 ? -76.063 -43.564 140.744 1.00 32.81 284 THR A CA 1
ATOM 2349 C C . THR A 1 284 ? -76.645 -42.381 139.939 1.00 32.81 284 THR A C 1
ATOM 2351 O O . THR A 1 284 ? -77.748 -41.954 140.228 1.00 32.81 284 THR A O 1
ATOM 2354 N N . ILE A 1 285 ? -76.008 -41.698 138.976 1.00 38.84 285 ILE A N 1
ATOM 2355 C CA . ILE A 1 285 ? -74.973 -42.035 137.990 1.00 38.84 285 ILE A CA 1
ATOM 2356 C C . ILE A 1 285 ? -74.326 -40.726 137.454 1.00 38.84 285 ILE A C 1
ATOM 2358 O O . ILE A 1 285 ? -75.018 -39.832 136.981 1.00 38.84 285 ILE A O 1
ATOM 2362 N N . GLN A 1 286 ? -72.991 -40.676 137.557 1.00 35.97 286 GLN A N 1
ATOM 2363 C CA . GLN A 1 286 ? -71.948 -40.158 136.644 1.00 35.97 286 GLN A CA 1
ATOM 2364 C C . GLN A 1 286 ? -71.983 -38.729 136.056 1.00 35.97 286 GLN A C 1
ATOM 2366 O O . GLN A 1 286 ? -72.603 -38.449 1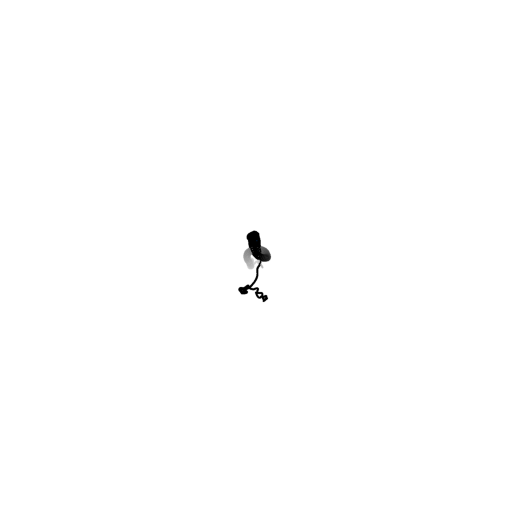35.034 1.00 35.97 286 GLN A O 1
ATOM 2371 N N . LEU A 1 287 ? -71.100 -37.893 136.619 1.00 47.03 287 LEU A N 1
ATOM 2372 C CA . LEU A 1 287 ? -70.294 -36.911 135.885 1.00 47.03 287 LEU A CA 1
ATOM 2373 C C . LEU A 1 287 ? -69.174 -37.634 135.099 1.00 47.03 287 LEU A C 1
ATOM 2375 O O . LEU A 1 287 ? -68.512 -38.485 135.693 1.00 47.03 287 LEU A O 1
ATOM 2379 N N . PRO A 1 288 ? -68.887 -37.265 133.839 1.00 44.12 288 PRO A N 1
ATOM 2380 C CA . PRO A 1 288 ? -67.563 -37.406 133.232 1.00 44.12 288 PRO A CA 1
ATOM 2381 C C . PRO A 1 288 ? -66.831 -36.060 133.388 1.00 44.12 288 PRO A C 1
ATOM 2383 O O . PRO A 1 288 ? -67.274 -35.037 132.873 1.00 44.12 288 PRO A O 1
ATOM 2386 N N . ASP A 1 289 ? -65.943 -35.927 134.365 1.00 37.84 289 ASP A N 1
ATOM 2387 C CA . ASP A 1 289 ? -64.525 -36.319 134.390 1.00 37.84 289 ASP A CA 1
ATOM 2388 C C . ASP A 1 289 ? -63.616 -35.344 133.624 1.00 37.84 289 ASP A C 1
ATOM 2390 O O . ASP A 1 289 ? -63.661 -35.197 132.403 1.00 37.84 289 ASP A O 1
ATOM 2394 N N . VAL A 1 290 ? -62.807 -34.646 134.418 1.00 44.53 290 VAL A N 1
ATOM 2395 C CA . VAL A 1 290 ? -61.786 -33.690 134.011 1.00 44.53 290 VAL A CA 1
ATOM 2396 C C . VAL A 1 290 ? -60.477 -34.476 133.982 1.00 44.53 290 VAL A C 1
ATOM 2398 O O . VAL A 1 290 ? -59.828 -34.641 135.011 1.00 44.53 290 VAL A O 1
ATOM 2401 N N . GLY A 1 291 ? -60.104 -34.982 132.806 1.00 39.25 291 GLY A N 1
ATOM 2402 C CA . GLY A 1 291 ? -58.866 -35.728 132.579 1.00 39.25 291 GLY A CA 1
ATOM 2403 C C . GLY A 1 291 ? -57.861 -34.914 131.769 1.00 39.25 291 GLY A C 1
ATOM 2404 O O . GLY A 1 291 ? -58.118 -34.546 130.626 1.00 39.25 291 GLY A O 1
ATOM 2405 N N . ALA A 1 292 ? -56.721 -34.624 132.385 1.00 36.78 292 ALA A N 1
ATOM 2406 C CA . ALA A 1 292 ? -55.620 -33.846 131.843 1.00 36.78 292 ALA A CA 1
ATOM 2407 C C . ALA A 1 292 ? -54.530 -34.731 131.186 1.00 36.78 292 ALA A C 1
ATOM 2409 O O . ALA A 1 292 ? -54.232 -35.802 131.710 1.00 36.78 292 ALA A O 1
ATOM 2410 N N . LEU A 1 293 ? -53.870 -34.160 130.156 1.00 40.59 293 LEU A N 1
ATOM 2411 C CA . LEU A 1 293 ? -52.482 -34.380 129.662 1.00 40.59 293 LEU A CA 1
ATOM 2412 C C . LEU A 1 293 ? -52.201 -35.618 128.768 1.00 40.59 293 LEU A C 1
ATOM 2414 O O . LEU A 1 293 ? -52.870 -36.631 128.945 1.00 40.59 293 LEU A O 1
ATOM 2418 N N . PRO A 1 294 ? -51.219 -35.576 127.821 1.00 41.88 294 PRO A N 1
ATOM 2419 C CA . PRO A 1 294 ? -49.981 -34.779 127.865 1.00 41.88 294 PRO A CA 1
ATOM 2420 C C . PRO A 1 294 ? -49.526 -34.057 126.575 1.00 41.88 294 PRO A C 1
ATOM 2422 O O . PRO A 1 294 ? -50.043 -34.224 125.474 1.00 41.88 294 PRO A O 1
ATOM 2425 N N . SER A 1 295 ? -48.516 -33.224 126.801 1.00 43.53 295 SER A N 1
ATOM 2426 C CA . SER A 1 295 ? -47.614 -32.528 125.888 1.00 43.53 295 SER A CA 1
ATOM 2427 C C . SER A 1 295 ? -46.571 -33.445 125.222 1.00 43.53 295 SER A C 1
ATOM 2429 O O . SER A 1 295 ? -46.202 -34.463 125.796 1.00 43.53 295 SER A O 1
ATOM 2431 N N . GLU A 1 296 ? -46.044 -32.957 124.090 1.00 40.91 296 GLU A N 1
ATOM 2432 C CA . GLU A 1 296 ? -44.783 -33.316 123.407 1.00 40.91 296 GLU A CA 1
ATOM 2433 C C . GLU A 1 296 ? -44.711 -34.636 122.616 1.00 40.91 296 GLU A C 1
ATOM 2435 O O . GLU A 1 296 ? -44.635 -35.720 123.175 1.00 40.91 296 GLU A O 1
ATOM 2440 N N . GLU A 1 297 ? -44.570 -34.506 121.291 1.00 42.34 297 GLU A N 1
ATOM 2441 C CA . GLU A 1 297 ? -43.347 -34.959 120.620 1.00 42.34 297 GLU A CA 1
ATOM 2442 C C . GLU A 1 297 ? -43.026 -34.036 119.431 1.00 42.34 297 GLU A C 1
ATOM 2444 O O . GLU A 1 297 ? -43.866 -33.698 118.595 1.00 42.34 297 GLU A O 1
ATOM 2449 N N . ILE A 1 298 ? -41.789 -33.563 119.478 1.00 38.56 298 ILE A N 1
ATOM 2450 C CA . ILE A 1 298 ? -41.083 -32.638 118.603 1.00 38.56 298 ILE A CA 1
ATOM 2451 C C . ILE A 1 298 ? -40.310 -33.466 117.561 1.00 38.56 298 ILE A C 1
ATOM 2453 O O . ILE A 1 298 ? -39.833 -34.550 117.875 1.00 38.56 298 ILE A O 1
ATOM 2457 N N . ASP A 1 299 ? -40.160 -32.897 116.364 1.00 40.12 299 ASP A N 1
ATOM 2458 C CA . ASP A 1 299 ? -39.120 -33.137 115.351 1.00 40.12 299 ASP A CA 1
ATOM 2459 C C . ASP A 1 299 ? -38.823 -34.553 114.830 1.00 40.12 299 ASP A C 1
ATOM 2461 O O . ASP A 1 299 ? -38.238 -35.397 115.495 1.00 40.12 299 ASP A O 1
ATOM 2465 N N . THR A 1 300 ? -38.985 -34.695 113.513 1.00 43.50 300 THR A N 1
ATOM 2466 C CA . THR A 1 300 ? -37.885 -35.045 112.587 1.00 43.50 300 THR A CA 1
ATOM 2467 C C . THR A 1 300 ? -38.187 -34.322 111.256 1.00 43.50 300 THR A C 1
ATOM 2469 O O . THR A 1 300 ? -39.224 -34.556 110.648 1.00 43.50 300 THR A O 1
ATOM 2472 N N . LEU A 1 301 ? -37.486 -33.245 110.858 1.00 36.44 301 LEU A N 1
ATOM 2473 C CA . LEU A 1 301 ? -36.171 -33.246 110.183 1.00 36.44 301 LEU A CA 1
ATOM 2474 C C . LEU A 1 301 ? -36.037 -34.493 109.289 1.00 36.44 301 LEU A C 1
ATOM 2476 O O . LEU A 1 301 ? -35.894 -35.592 109.797 1.00 36.44 301 LEU A O 1
ATOM 2480 N N . ASN A 1 302 ? -36.071 -34.427 107.962 1.00 43.25 302 ASN A N 1
ATOM 2481 C CA . ASN A 1 302 ? -35.229 -33.596 107.112 1.00 43.25 302 ASN A CA 1
ATOM 2482 C C . ASN A 1 302 ? -35.756 -33.662 105.649 1.00 43.25 302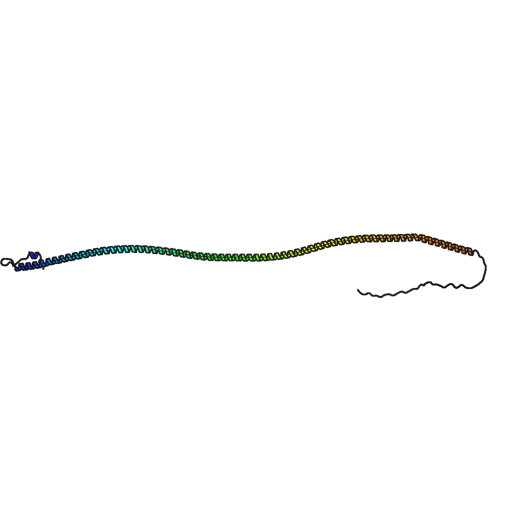 ASN A C 1
ATOM 2484 O O . ASN A 1 302 ? -36.485 -34.596 105.306 1.00 43.25 302 ASN A O 1
ATOM 2488 N N . PRO A 1 303 ? -35.368 -32.702 104.794 1.00 62.75 303 PRO A N 1
ATOM 2489 C CA . PRO A 1 303 ? -35.703 -32.603 103.384 1.00 62.75 303 PRO A CA 1
ATOM 2490 C C . PRO A 1 303 ? -34.777 -33.482 102.539 1.00 62.75 303 PRO A C 1
ATOM 2492 O O . PRO A 1 303 ? -33.668 -33.784 102.968 1.00 62.75 303 PRO A O 1
ATOM 2495 N N . ASP A 1 304 ? -35.205 -33.827 101.323 1.00 41.59 304 ASP A N 1
ATOM 2496 C CA . ASP A 1 304 ? -34.285 -33.921 100.191 1.00 41.59 304 ASP A CA 1
ATOM 2497 C C . ASP A 1 304 ? -34.996 -34.103 98.836 1.00 41.59 304 ASP A C 1
ATOM 2499 O O . ASP A 1 304 ? -35.932 -34.890 98.697 1.00 41.59 304 ASP A O 1
ATOM 2503 N N . LEU A 1 305 ? -34.419 -33.413 97.845 1.00 42.28 305 LEU A N 1
ATOM 2504 C CA . LEU A 1 305 ? -34.271 -33.810 96.439 1.00 42.28 305 LEU A CA 1
ATOM 2505 C C . LEU A 1 305 ? -35.461 -33.671 95.471 1.00 42.28 305 LEU A C 1
ATOM 2507 O O . LEU A 1 305 ? -36.153 -34.645 95.176 1.00 42.28 305 LEU A O 1
ATOM 2511 N N . SER A 1 306 ? -35.491 -32.521 94.779 1.00 44.66 306 SER A N 1
ATOM 2512 C CA . SER A 1 306 ? -35.242 -32.361 93.315 1.00 44.66 306 SER A CA 1
ATOM 2513 C C . SER A 1 306 ? -36.121 -31.293 92.673 1.00 44.66 306 SER A C 1
ATOM 2515 O O . SER A 1 306 ? -37.360 -31.389 92.798 1.00 44.66 306 SER A O 1
#